Protein AF-A0A1A9B4L7-F1 (afdb_monomer_lite)

Sequence (213 aa):
MPLPDWTGWVSLMGVSGLLGGALTGAFDRWNLKLTGRQQSQRQRLELAGQGDRQKLELDGLRERQKLDLEGQRERQQVDHRHQQAMLQQQAHFEARKEAAELAGNALAWIYYEAVEKYGLDHDMFPAHLPSGGHADVGDVIRDLRKLHATHPTKAVRERAARLAENLEVDYNTINVKDGDMNEPTLAEMLARQKDLEALIEVINEPPGTDSQG

Organism: NCBI:txid946078

Secondary structure (DSSP, 8-state):
--PPP-----------SS-TTHHHHHHHHHHHHHHHHHHHHHHHHHHHHHHHHHHHHHHHHHHHHHHHHHHHHHHHHHHHHHHHHHHHHHHHHHHHHHHHHHHHHHHHHHHHHHHHHH-TTSTT--SS------SSHHHHHHHHHHHHHH-S-HHHHHHHHHHHHHHHHHHH---TTTSS--PPPHHHHHHHHHHHHHHHHHHHSPTT-----

Structure (mmCIF, N/CA/C/O backbone):
data_AF-A0A1A9B4L7-F1
#
_entry.id   AF-A0A1A9B4L7-F1
#
loop_
_atom_site.group_PDB
_atom_site.id
_atom_site.type_symbol
_atom_site.label_atom_id
_atom_site.label_alt_id
_atom_site.label_comp_id
_atom_site.label_asym_id
_atom_site.label_entity_id
_atom_site.label_seq_id
_atom_site.pdbx_PDB_ins_code
_atom_site.Cartn_x
_atom_site.Cartn_y
_atom_site.Cartn_z
_atom_site.occupancy
_atom_site.B_iso_or_equiv
_atom_site.auth_seq_id
_atom_site.auth_comp_id
_atom_site.auth_asym_id
_atom_site.auth_atom_id
_atom_site.pdbx_PDB_model_num
ATOM 1 N N . MET A 1 1 ? -49.761 40.127 96.628 1.00 32.47 1 MET A N 1
ATOM 2 C CA . MET A 1 1 ? -51.230 40.106 96.817 1.00 32.47 1 MET A CA 1
ATOM 3 C C . MET A 1 1 ? -51.858 39.554 95.542 1.00 32.47 1 MET A C 1
ATOM 5 O O . MET A 1 1 ? -51.391 39.961 94.487 1.00 32.47 1 MET A O 1
ATOM 9 N N . PRO A 1 2 ? -52.888 38.698 95.598 1.00 46.62 2 PRO A N 1
ATOM 10 C CA . PRO A 1 2 ? -52.880 37.337 96.139 1.00 46.62 2 PRO A CA 1
ATOM 11 C C . PRO A 1 2 ? -53.286 36.279 95.080 1.00 46.62 2 PRO A C 1
ATOM 13 O O . PRO A 1 2 ? -53.754 36.605 93.993 1.00 46.62 2 PRO A O 1
ATOM 16 N N . LEU A 1 3 ? -53.081 35.006 95.429 1.00 49.28 3 LEU A N 1
ATOM 17 C CA . LEU A 1 3 ? -53.678 33.818 94.799 1.00 49.28 3 LEU A CA 1
ATOM 18 C C . LEU A 1 3 ? -55.219 33.876 94.862 1.00 49.28 3 LEU A C 1
ATOM 20 O O . LEU A 1 3 ? -55.735 34.448 95.823 1.00 49.28 3 LEU A O 1
ATOM 24 N N . PRO A 1 4 ? -55.954 33.201 93.959 1.00 47.62 4 PRO A N 1
ATOM 25 C CA . PRO A 1 4 ? -57.320 32.785 94.236 1.00 47.62 4 PRO A CA 1
ATOM 26 C C . PRO A 1 4 ? -57.373 31.320 94.685 1.00 47.62 4 PRO A C 1
ATOM 28 O O . PRO A 1 4 ? -56.859 30.410 94.029 1.00 47.62 4 PRO A O 1
ATOM 31 N N . ASP A 1 5 ? -58.028 31.160 95.828 1.00 37.34 5 ASP A N 1
ATOM 32 C CA . ASP A 1 5 ? -58.390 29.944 96.536 1.00 37.34 5 ASP A CA 1
ATOM 33 C C . ASP A 1 5 ? -59.025 28.854 95.666 1.00 37.34 5 ASP A C 1
ATOM 35 O O . ASP A 1 5 ? -60.011 29.070 94.962 1.00 37.34 5 ASP A O 1
ATOM 39 N N . TRP A 1 6 ? -58.523 27.631 95.835 1.00 42.84 6 TRP A N 1
ATOM 40 C CA . TRP A 1 6 ? -59.229 26.398 95.498 1.00 42.84 6 TRP A CA 1
ATOM 41 C C . TRP A 1 6 ? -59.790 25.784 96.779 1.00 42.84 6 TRP A C 1
ATOM 43 O O . TRP A 1 6 ? -59.198 24.882 97.364 1.00 42.84 6 TRP A O 1
ATOM 53 N N . THR A 1 7 ? -60.948 26.273 97.220 1.00 42.34 7 THR A N 1
ATOM 54 C CA . THR A 1 7 ? -61.810 25.564 98.176 1.00 42.34 7 THR A CA 1
ATOM 55 C C . THR A 1 7 ? -63.275 25.761 97.791 1.00 42.34 7 THR A C 1
ATOM 57 O O . THR A 1 7 ? -63.969 26.654 98.259 1.00 42.34 7 THR A O 1
ATOM 60 N N . GLY A 1 8 ? -63.755 24.893 96.903 1.00 33.56 8 GLY A N 1
ATOM 61 C CA . GLY A 1 8 ? -65.167 24.750 96.565 1.00 33.56 8 GLY A CA 1
ATOM 62 C C . GLY A 1 8 ? -65.560 23.289 96.702 1.00 33.56 8 GLY A C 1
ATOM 63 O O . GLY A 1 8 ? -65.426 22.511 95.764 1.00 33.56 8 GLY A O 1
ATOM 64 N N . TRP A 1 9 ? -65.980 22.923 97.908 1.00 37.94 9 TRP A N 1
ATOM 65 C CA . TRP A 1 9 ? -66.547 21.629 98.260 1.00 37.94 9 TRP A CA 1
ATOM 66 C C . TRP A 1 9 ? -67.747 21.276 97.368 1.00 37.94 9 TRP A C 1
ATOM 68 O O . TRP A 1 9 ? -68.721 22.023 97.321 1.00 37.94 9 TRP A O 1
ATOM 78 N N . VAL A 1 10 ? -67.725 20.089 96.758 1.00 40.88 10 VAL A N 1
ATOM 79 C CA . VAL A 1 10 ? -68.941 19.353 96.383 1.00 40.88 10 VAL A CA 1
ATOM 80 C C . VAL A 1 10 ? -68.834 17.958 96.988 1.00 40.88 10 VAL A C 1
ATOM 82 O O . VAL A 1 10 ? -68.258 17.040 96.412 1.00 40.88 10 VAL A O 1
ATOM 85 N N . SER A 1 11 ? -69.397 17.821 98.187 1.00 44.38 11 SER A N 1
ATOM 86 C CA . SER A 1 11 ? -69.873 16.541 98.702 1.00 44.38 11 SER A CA 1
ATOM 87 C C . SER A 1 11 ? -71.303 16.352 98.220 1.00 44.38 11 SER A C 1
ATOM 89 O O . SER A 1 11 ? -72.172 17.100 98.653 1.00 44.38 11 SER A O 1
ATOM 91 N N . LEU A 1 12 ? -71.542 15.354 97.367 1.00 39.16 12 LEU A N 1
ATOM 92 C CA . LEU A 1 12 ? -72.748 14.514 97.376 1.00 39.16 12 LEU A CA 1
ATOM 93 C C . LEU A 1 12 ? -72.668 13.498 96.236 1.00 39.16 12 LEU A C 1
ATOM 95 O O . LEU A 1 12 ? -72.998 13.789 95.094 1.00 39.16 12 LEU A O 1
ATOM 99 N N . MET A 1 13 ? -72.237 12.284 96.568 1.00 33.94 13 MET A N 1
ATOM 100 C CA . MET A 1 13 ? -73.108 11.101 96.581 1.00 33.94 13 MET A CA 1
ATOM 101 C C . MET A 1 13 ? -72.230 9.854 96.583 1.00 33.94 13 MET A C 1
ATOM 103 O O . MET A 1 13 ? -71.647 9.464 95.574 1.00 33.94 13 MET A O 1
ATOM 107 N N . GLY A 1 14 ? -72.178 9.206 97.744 1.00 37.09 14 GLY A N 1
ATOM 108 C CA . GLY A 1 14 ? -71.904 7.785 97.792 1.00 37.09 14 GLY A CA 1
ATOM 109 C C . GLY A 1 14 ? -73.074 7.035 97.161 1.00 37.09 14 GLY A C 1
ATOM 110 O O . GLY A 1 14 ? -74.202 7.130 97.634 1.00 37.09 14 GLY A O 1
ATOM 111 N N . VAL A 1 15 ? -72.777 6.255 96.127 1.00 36.66 15 VAL A N 1
ATOM 112 C CA . VAL A 1 15 ? -73.495 5.015 95.836 1.00 36.66 15 VAL A CA 1
ATOM 113 C C . VAL A 1 15 ? -72.448 3.913 95.893 1.00 36.66 15 VAL A C 1
ATOM 115 O O . VAL A 1 15 ? -71.647 3.726 94.979 1.00 36.66 15 VAL A O 1
ATOM 118 N N . SER A 1 16 ? -72.409 3.239 97.039 1.00 39.34 16 SER A N 1
ATOM 119 C CA . SER A 1 16 ? -71.658 2.009 97.240 1.00 39.34 16 SER A CA 1
ATOM 120 C C . SER A 1 16 ? -72.275 0.874 96.430 1.00 39.34 16 SER A C 1
ATOM 122 O O . SER A 1 16 ? -73.483 0.662 96.474 1.00 39.34 16 SER A O 1
ATOM 124 N N . GLY A 1 17 ? -71.401 0.075 95.819 1.00 40.12 17 GLY A N 1
ATOM 125 C CA . GLY A 1 17 ? -71.657 -1.336 95.545 1.00 40.12 17 GLY A CA 1
ATOM 126 C C . GLY A 1 17 ? -71.918 -1.679 94.079 1.00 40.12 17 GLY A C 1
ATOM 127 O O . GLY A 1 17 ? -72.913 -1.266 93.505 1.00 40.12 17 GLY A O 1
ATOM 128 N N . LEU A 1 18 ? -71.047 -2.543 93.538 1.00 40.50 18 LEU A N 1
ATOM 129 C CA . LEU A 1 18 ? -71.250 -3.409 92.359 1.00 40.50 18 LEU A CA 1
ATOM 130 C C . LEU A 1 18 ? -70.847 -2.939 90.947 1.00 40.50 18 LEU A C 1
ATOM 132 O O . LEU A 1 18 ? -71.262 -3.568 89.981 1.00 40.50 18 LEU A O 1
ATOM 136 N N . LEU A 1 19 ? -69.934 -1.974 90.776 1.00 42.28 19 LEU A N 1
ATOM 137 C CA . LEU A 1 19 ? -69.294 -1.735 89.457 1.00 42.28 19 LEU A CA 1
ATOM 138 C C . LEU A 1 19 ? -67.769 -1.499 89.502 1.00 42.28 19 LEU A C 1
ATOM 140 O O . LEU A 1 19 ? -67.166 -1.097 88.513 1.00 42.28 19 LEU A O 1
ATOM 144 N N . GLY A 1 20 ? -67.115 -1.787 90.632 1.00 38.09 20 GLY A N 1
ATOM 145 C CA . GLY A 1 20 ? -65.678 -1.530 90.817 1.00 38.09 20 GLY A CA 1
ATOM 146 C C . GLY A 1 20 ? -64.727 -2.584 90.236 1.00 38.09 20 GLY A C 1
ATOM 147 O O . GLY A 1 20 ? -63.537 -2.325 90.147 1.00 38.09 20 GLY A O 1
ATOM 148 N N . GLY A 1 21 ? -65.209 -3.771 89.849 1.00 44.16 21 GLY A N 1
ATOM 149 C CA . GLY A 1 21 ? -64.353 -4.837 89.298 1.00 44.16 21 GLY A CA 1
ATOM 150 C C . GLY A 1 21 ? -64.270 -4.849 87.768 1.00 44.16 21 GLY A C 1
ATOM 151 O O . GLY A 1 21 ? -63.236 -5.184 87.195 1.00 44.16 21 GLY A O 1
ATOM 152 N N . ALA A 1 22 ? -65.354 -4.461 87.090 1.00 49.84 22 ALA A N 1
ATOM 153 C CA . ALA A 1 22 ? -65.462 -4.561 85.634 1.00 49.84 22 ALA A CA 1
ATOM 154 C C . ALA A 1 22 ? -64.781 -3.396 84.895 1.00 49.84 22 ALA A C 1
ATOM 156 O O . ALA A 1 22 ? -64.230 -3.595 83.813 1.00 49.84 22 ALA A O 1
ATOM 157 N N . LEU A 1 23 ? -64.783 -2.191 85.476 1.00 50.03 23 LEU A N 1
ATOM 158 C CA . LEU A 1 23 ? -64.208 -0.998 84.843 1.00 50.03 23 LEU A CA 1
ATOM 159 C C . LEU A 1 23 ? -62.677 -0.949 84.954 1.00 50.03 23 LEU A C 1
ATOM 161 O O . LEU A 1 23 ? -62.014 -0.588 83.985 1.00 50.03 23 LEU A O 1
ATOM 165 N N . THR A 1 24 ? -62.104 -1.402 86.068 1.00 54.53 24 THR A N 1
ATOM 166 C CA . THR A 1 24 ? -60.646 -1.506 86.264 1.00 54.53 24 THR A CA 1
ATOM 167 C C . THR A 1 24 ? -60.048 -2.559 85.335 1.00 54.53 24 THR A C 1
ATOM 169 O O . THR A 1 24 ? -59.103 -2.275 84.605 1.00 54.53 24 THR A O 1
ATOM 172 N N . GLY A 1 25 ? -60.687 -3.732 85.236 1.00 56.31 25 GLY A N 1
ATOM 173 C CA . GLY A 1 25 ? -60.277 -4.774 84.293 1.00 56.31 25 GLY A CA 1
ATOM 174 C C . GLY A 1 25 ? -60.411 -4.358 82.823 1.00 56.31 25 GLY A C 1
ATOM 175 O O . GLY A 1 25 ? -59.584 -4.743 81.999 1.00 56.31 25 GLY A O 1
ATOM 176 N N . ALA A 1 26 ? -61.414 -3.546 82.469 1.00 63.34 26 ALA A N 1
ATOM 177 C CA . ALA A 1 26 ? -61.564 -3.017 81.112 1.00 63.34 26 ALA A CA 1
ATOM 178 C C . ALA A 1 26 ? -60.485 -1.977 80.766 1.00 63.34 26 ALA A C 1
ATOM 180 O O . ALA A 1 26 ? -59.963 -1.991 79.647 1.00 63.34 26 ALA A O 1
ATOM 181 N N . PHE A 1 27 ? -60.121 -1.116 81.720 1.00 61.91 27 PHE A N 1
ATOM 182 C CA . PHE A 1 27 ? -59.081 -0.106 81.538 1.00 61.91 27 PHE A CA 1
ATOM 183 C C . PHE A 1 27 ? -57.685 -0.738 81.455 1.00 61.91 27 PHE A C 1
ATOM 185 O O . PHE A 1 27 ? -56.937 -0.428 80.528 1.00 61.91 27 PHE A O 1
ATOM 192 N N . ASP A 1 28 ? -57.377 -1.713 82.314 1.00 64.69 28 ASP A N 1
ATOM 193 C CA . ASP A 1 28 ? -56.129 -2.485 82.241 1.00 64.69 28 ASP A CA 1
ATOM 194 C C . ASP A 1 28 ? -56.011 -3.236 80.912 1.00 64.69 28 ASP A C 1
ATOM 196 O O . ASP A 1 28 ? -54.967 -3.210 80.258 1.00 64.69 28 ASP A O 1
ATOM 200 N N . ARG A 1 29 ? -57.111 -3.832 80.435 1.00 65.38 29 ARG A N 1
ATOM 201 C CA . ARG A 1 29 ? -57.156 -4.530 79.141 1.00 65.38 29 ARG A CA 1
ATOM 202 C C . ARG A 1 29 ? -57.007 -3.578 77.953 1.00 65.38 29 ARG A C 1
ATOM 204 O O . ARG A 1 29 ? -56.443 -3.973 76.935 1.00 65.38 29 ARG A O 1
ATOM 211 N N . TRP A 1 30 ? -57.489 -2.340 78.056 1.00 69.38 30 TRP A N 1
ATOM 212 C CA . TRP A 1 30 ? -57.302 -1.304 77.036 1.00 69.38 30 TRP A CA 1
ATOM 213 C C . TRP A 1 30 ? -55.861 -0.772 77.025 1.00 69.38 30 TRP A C 1
ATOM 215 O O . TRP A 1 30 ? -55.259 -0.651 75.955 1.00 69.38 30 TRP A O 1
ATOM 225 N N . ASN A 1 31 ? -55.269 -0.572 78.204 1.00 69.06 31 ASN A N 1
ATOM 226 C CA . ASN A 1 31 ? -53.900 -0.085 78.369 1.00 69.06 31 ASN A CA 1
ATOM 227 C C . ASN A 1 31 ? -52.851 -1.129 77.922 1.00 69.06 31 ASN A C 1
ATOM 229 O O . ASN A 1 31 ? -51.903 -0.800 77.203 1.00 69.06 31 ASN A O 1
ATOM 233 N N . LEU A 1 32 ? -53.078 -2.417 78.216 1.00 64.25 32 LEU A N 1
ATOM 234 C CA . LEU A 1 32 ? -52.300 -3.550 77.678 1.00 64.25 32 LEU A CA 1
ATOM 235 C C . LEU A 1 32 ? -52.397 -3.656 76.148 1.00 64.25 32 LEU A C 1
ATOM 237 O O . LEU A 1 32 ? -51.428 -3.989 75.468 1.00 64.25 32 LEU A O 1
ATOM 241 N N . LYS A 1 33 ? -53.562 -3.340 75.573 1.00 69.69 33 LYS A N 1
ATOM 242 C CA . LYS A 1 33 ? -53.775 -3.389 74.119 1.00 69.69 33 LYS A CA 1
ATOM 243 C C . LYS A 1 33 ? -53.092 -2.226 73.392 1.00 69.69 33 LYS A C 1
ATOM 245 O O . LYS A 1 33 ? -52.637 -2.403 72.263 1.00 69.69 33 LYS A O 1
ATOM 250 N N . LEU A 1 34 ? -53.002 -1.053 74.019 1.00 63.38 34 LEU A N 1
ATOM 251 C CA . LEU A 1 34 ? -52.288 0.115 73.487 1.00 63.38 34 LEU A CA 1
ATOM 252 C C . LEU A 1 34 ? -50.770 -0.051 73.544 1.00 63.38 34 LEU A C 1
ATOM 254 O O . LEU A 1 34 ? -50.091 0.195 72.547 1.00 63.38 34 LEU A O 1
ATOM 258 N N . THR A 1 35 ? -50.251 -0.533 74.671 1.00 64.06 35 THR A N 1
ATOM 259 C CA . THR A 1 35 ? -48.820 -0.834 74.831 1.00 64.06 35 THR A CA 1
ATOM 260 C C . THR A 1 35 ? -48.383 -1.990 73.928 1.00 64.06 35 THR A C 1
ATOM 262 O O . THR A 1 35 ? -47.374 -1.866 73.232 1.00 64.06 35 THR A O 1
ATOM 265 N N . GLY A 1 36 ? -49.202 -3.041 73.801 1.00 65.88 36 GLY A N 1
ATOM 266 C CA . GLY A 1 36 ? -48.989 -4.115 72.826 1.00 65.88 36 GLY A CA 1
ATOM 267 C C . GLY A 1 36 ? -49.010 -3.631 71.369 1.00 65.88 36 GLY A C 1
ATOM 268 O O . GLY A 1 36 ? -48.197 -4.073 70.558 1.00 65.88 36 GLY A O 1
ATOM 269 N N . ARG A 1 37 ? -49.875 -2.664 71.019 1.00 64.38 37 ARG A N 1
ATOM 270 C CA . ARG A 1 37 ? -49.878 -2.047 69.678 1.00 64.38 37 ARG A CA 1
ATOM 271 C C . ARG A 1 37 ? -48.624 -1.220 69.416 1.00 64.38 37 ARG A C 1
ATOM 273 O O . ARG A 1 37 ? -48.046 -1.375 68.342 1.00 64.38 37 ARG A O 1
ATOM 280 N N . GLN A 1 38 ? -48.178 -0.400 70.369 1.00 67.38 38 GLN A N 1
ATOM 281 C CA . GLN A 1 38 ? -46.939 0.371 70.221 1.00 67.38 38 GLN A CA 1
ATOM 282 C C . GLN A 1 38 ? -45.708 -0.531 70.087 1.00 67.38 38 GLN A C 1
ATOM 284 O O . GLN A 1 38 ? -44.871 -0.290 69.220 1.00 67.38 38 GLN A O 1
ATOM 289 N N . GLN A 1 39 ? -45.611 -1.593 70.890 1.00 70.69 39 GLN A N 1
ATOM 290 C CA . GLN A 1 39 ? -44.522 -2.564 70.767 1.00 70.69 39 GLN A CA 1
ATOM 291 C C . GLN A 1 39 ? -44.575 -3.307 69.429 1.00 70.69 39 GLN A C 1
ATOM 293 O O . GLN A 1 39 ? -43.545 -3.437 68.773 1.00 70.69 39 GLN A O 1
ATOM 298 N N . SER A 1 40 ? -45.767 -3.695 68.959 1.00 69.31 40 SER A N 1
ATOM 299 C CA . SER A 1 40 ? -45.911 -4.318 67.636 1.00 69.31 40 SER A CA 1
ATOM 300 C C . SER A 1 40 ? -45.516 -3.375 66.493 1.00 69.31 40 SER A C 1
ATOM 302 O O . SER A 1 40 ? -44.946 -3.816 65.498 1.00 69.31 40 SER A O 1
ATOM 304 N N . GLN A 1 41 ? -45.777 -2.068 66.627 1.00 72.88 41 GLN A N 1
ATOM 305 C CA . GLN A 1 41 ? -45.373 -1.070 65.636 1.00 72.88 41 GLN A CA 1
ATOM 306 C C . GLN A 1 41 ? -43.862 -0.840 65.646 1.00 72.88 41 GLN A C 1
ATOM 308 O O . GLN A 1 41 ? -43.271 -0.734 64.575 1.00 72.88 41 GLN A O 1
ATOM 313 N N . ARG A 1 42 ? -43.222 -0.831 66.822 1.00 70.94 42 ARG A N 1
ATOM 314 C CA . ARG A 1 42 ? -41.757 -0.747 66.930 1.00 70.94 42 ARG A CA 1
ATOM 315 C C . ARG A 1 42 ? -41.073 -1.969 66.331 1.00 70.94 42 ARG A C 1
ATOM 317 O O . ARG A 1 42 ? -40.198 -1.802 65.494 1.00 70.94 42 ARG A O 1
ATOM 324 N N . GLN A 1 43 ? -41.555 -3.171 66.644 1.00 74.00 43 GLN A N 1
ATOM 325 C CA . GLN A 1 43 ? -41.039 -4.403 66.039 1.00 74.00 43 GLN A CA 1
ATOM 326 C C . GLN A 1 43 ? -41.204 -4.404 64.512 1.00 74.00 43 GLN A C 1
ATOM 328 O O . GLN A 1 43 ? -40.303 -4.823 63.795 1.00 74.00 43 GLN A O 1
ATOM 333 N N . ARG A 1 44 ? -42.321 -3.883 63.985 1.00 70.00 44 ARG A N 1
ATOM 334 C CA . ARG A 1 44 ? -42.522 -3.746 62.532 1.00 70.00 44 ARG A CA 1
ATOM 335 C C . ARG A 1 44 ? -41.587 -2.724 61.888 1.00 70.00 44 ARG A C 1
ATOM 337 O O . ARG A 1 44 ? -41.107 -2.986 60.793 1.00 70.00 44 ARG A O 1
ATOM 344 N N . LEU A 1 45 ? -41.334 -1.589 62.537 1.00 71.69 45 LEU A N 1
ATOM 345 C CA . LEU A 1 45 ? -40.397 -0.572 62.046 1.00 71.69 45 LEU A CA 1
ATOM 346 C C . LEU A 1 45 ? -38.947 -1.066 62.084 1.00 71.69 45 LEU A C 1
ATOM 348 O O . LEU A 1 45 ? -38.187 -0.790 61.163 1.00 71.69 45 LEU A O 1
ATOM 352 N N . GLU A 1 46 ? -38.576 -1.829 63.110 1.00 73.88 46 GLU A N 1
ATOM 353 C CA . GLU A 1 46 ? -37.258 -2.460 63.210 1.00 73.88 46 GLU A CA 1
ATOM 354 C C . GLU A 1 46 ? -37.063 -3.527 62.126 1.00 73.88 46 GLU A C 1
ATOM 356 O O . GLU A 1 46 ? -36.034 -3.527 61.453 1.00 73.88 46 GLU A O 1
ATOM 361 N N . LEU A 1 47 ? -38.070 -4.376 61.886 1.00 72.38 47 LEU A N 1
ATOM 362 C CA . LEU A 1 47 ? -38.050 -5.367 60.803 1.00 72.38 47 LEU A CA 1
ATOM 363 C C . LEU A 1 47 ? -38.031 -4.710 59.415 1.00 72.38 47 LEU A C 1
ATOM 365 O O . LEU A 1 47 ? -37.295 -5.159 58.539 1.00 72.38 47 LEU A O 1
ATOM 369 N N . ALA A 1 48 ? -38.796 -3.632 59.217 1.00 73.38 48 ALA A N 1
ATOM 370 C CA . ALA A 1 48 ? -38.779 -2.861 57.975 1.00 73.38 48 ALA A CA 1
ATOM 371 C C . ALA A 1 48 ? -37.405 -2.211 57.743 1.00 73.38 48 ALA A C 1
ATOM 373 O O . ALA A 1 48 ? -36.824 -2.371 56.675 1.00 73.38 48 ALA A O 1
ATOM 374 N N . GLY A 1 49 ? -36.829 -1.579 58.771 1.00 77.00 49 GLY A N 1
ATOM 375 C CA . GLY A 1 49 ? -35.503 -0.967 58.689 1.00 77.00 49 GLY A CA 1
ATOM 376 C C . GLY A 1 49 ? -34.369 -1.978 58.482 1.00 77.00 49 GLY A C 1
ATOM 377 O O . GLY A 1 49 ? -33.381 -1.657 57.825 1.00 77.00 49 GLY A O 1
ATOM 378 N N . GLN A 1 50 ? -34.494 -3.202 59.003 1.00 81.00 50 GLN A N 1
ATOM 379 C CA . GLN A 1 50 ? -33.562 -4.295 58.702 1.00 81.00 50 GLN A CA 1
ATOM 380 C C . GLN A 1 50 ? -33.695 -4.774 57.252 1.00 81.00 50 GLN A C 1
ATOM 382 O O . GLN A 1 50 ? -32.677 -4.957 56.584 1.00 81.00 50 GLN A O 1
ATOM 387 N N . GLY A 1 51 ? -34.927 -4.925 56.756 1.00 83.50 51 GLY A N 1
ATOM 388 C CA . GLY A 1 51 ? -35.194 -5.280 55.361 1.00 83.50 51 GLY A CA 1
ATOM 389 C C . GLY A 1 51 ? -34.641 -4.247 54.377 1.00 83.50 51 GLY A C 1
ATOM 390 O O . GLY A 1 51 ? -33.994 -4.617 53.398 1.00 83.50 51 GLY A O 1
ATOM 391 N N . ASP A 1 52 ? -34.805 -2.958 54.676 1.00 85.56 52 ASP A N 1
ATOM 392 C CA . ASP A 1 52 ? -34.292 -1.869 53.839 1.00 85.56 52 ASP A CA 1
ATOM 393 C C . ASP A 1 52 ? -32.755 -1.844 53.789 1.00 85.56 52 ASP A C 1
ATOM 395 O O . ASP A 1 52 ? -32.174 -1.631 52.724 1.00 85.56 52 ASP A O 1
ATOM 399 N N . ARG A 1 53 ? -32.074 -2.131 54.909 1.00 79.12 53 ARG A N 1
ATOM 400 C CA . ARG A 1 53 ? -30.601 -2.234 54.944 1.00 79.12 53 ARG A CA 1
ATOM 401 C C . ARG A 1 53 ? -30.085 -3.421 54.141 1.00 79.12 53 ARG A C 1
ATOM 403 O O . ARG A 1 53 ? -29.169 -3.252 53.345 1.00 79.12 53 ARG A O 1
ATOM 410 N N . GLN A 1 54 ? -30.694 -4.595 54.308 1.00 84.50 54 GLN A N 1
ATOM 411 C CA . GLN A 1 54 ? -30.318 -5.784 53.534 1.00 84.50 54 GLN A CA 1
ATOM 412 C C . GLN A 1 54 ? -30.520 -5.562 52.035 1.00 84.50 54 GLN A C 1
ATOM 414 O O . GLN A 1 54 ? -29.708 -6.000 51.221 1.00 84.50 54 GLN A O 1
ATOM 419 N N . LYS A 1 55 ? -31.587 -4.850 51.664 1.00 87.50 55 LYS A N 1
ATOM 420 C CA . LYS A 1 55 ? -31.864 -4.511 50.272 1.00 87.50 55 LYS A CA 1
ATOM 421 C C . LYS A 1 55 ? -30.819 -3.555 49.693 1.00 87.50 55 LYS A C 1
ATOM 423 O O . LYS A 1 55 ? -30.313 -3.823 48.612 1.00 87.50 55 LYS A O 1
ATOM 428 N N . LEU A 1 56 ? -30.443 -2.504 50.425 1.00 87.50 56 LEU A N 1
ATOM 429 C CA . LEU A 1 56 ? -29.371 -1.585 50.019 1.00 87.50 56 LEU A CA 1
ATOM 430 C C . LEU A 1 56 ? -28.017 -2.292 49.862 1.00 87.50 56 LEU A C 1
ATOM 432 O O . LEU A 1 56 ? -27.282 -2.004 48.920 1.00 87.50 56 LEU A O 1
ATOM 436 N N . GLU A 1 57 ? -27.691 -3.235 50.749 1.00 86.00 57 GLU A N 1
ATOM 437 C CA . GLU A 1 57 ? -26.472 -4.045 50.631 1.00 86.00 57 GLU A CA 1
ATOM 438 C C . GLU A 1 57 ? -26.501 -4.949 49.390 1.00 86.00 57 GLU A C 1
ATOM 440 O O . GLU A 1 57 ? -25.518 -5.011 48.649 1.00 86.00 57 GLU A O 1
ATOM 445 N N . LEU A 1 58 ? -27.632 -5.611 49.123 1.00 88.31 58 LEU A N 1
ATOM 446 C CA . LEU A 1 58 ? -27.833 -6.431 47.923 1.00 88.31 58 LEU A CA 1
ATOM 447 C C . LEU A 1 58 ? -27.755 -5.606 46.636 1.00 88.31 58 LEU A C 1
ATOM 449 O O . LEU A 1 58 ? -27.104 -6.029 45.679 1.00 88.31 58 LEU A O 1
ATOM 453 N N . ASP A 1 59 ? -28.387 -4.434 46.616 1.00 90.75 59 ASP A N 1
ATOM 454 C CA . ASP A 1 59 ? -28.361 -3.526 45.471 1.00 90.75 59 ASP A CA 1
ATOM 455 C C . ASP A 1 59 ? -26.932 -3.007 45.234 1.00 90.75 59 ASP A C 1
ATOM 457 O O . ASP A 1 59 ? -26.440 -3.071 44.105 1.00 90.75 59 ASP A O 1
ATOM 461 N N . GLY A 1 60 ? -26.204 -2.642 46.296 1.00 88.38 60 GLY A N 1
ATOM 462 C CA . GLY A 1 60 ? -24.798 -2.236 46.209 1.00 88.38 60 GLY A CA 1
ATOM 463 C C . GLY A 1 60 ? -23.859 -3.350 45.725 1.00 88.38 60 GLY A C 1
ATOM 464 O O . GLY A 1 60 ? -22.950 -3.096 44.932 1.00 88.38 60 GLY A O 1
ATOM 465 N N . LEU A 1 61 ? -24.076 -4.604 46.139 1.00 89.38 61 LEU A N 1
ATOM 466 C CA . LEU A 1 61 ? -23.325 -5.758 45.618 1.00 89.38 61 LEU A CA 1
ATOM 467 C C . LEU A 1 61 ? -23.628 -6.011 44.139 1.00 89.38 61 LEU A C 1
ATOM 469 O O . LEU A 1 61 ? -22.720 -6.300 43.356 1.00 89.38 61 LEU A O 1
ATOM 473 N N . ARG A 1 62 ? -24.898 -5.884 43.749 1.00 90.75 62 ARG A N 1
ATOM 474 C CA . ARG A 1 62 ? -25.341 -6.080 42.368 1.00 90.75 62 ARG A CA 1
ATOM 475 C C . ARG A 1 62 ? -24.789 -5.002 41.439 1.00 90.75 62 ARG A C 1
ATOM 477 O O . ARG A 1 62 ? -24.423 -5.317 40.309 1.00 90.75 62 ARG A O 1
ATOM 484 N N . GLU A 1 63 ? -24.702 -3.758 41.900 1.00 90.44 63 GLU A N 1
ATOM 485 C CA . GLU A 1 63 ? -24.061 -2.668 41.158 1.00 90.44 63 GLU A CA 1
ATOM 486 C C . GLU A 1 63 ? -22.559 -2.897 40.984 1.00 90.44 63 GLU A C 1
ATOM 488 O O . GLU A 1 63 ? -22.060 -2.775 39.867 1.00 90.44 63 GLU A O 1
ATOM 493 N N . ARG A 1 64 ? -21.847 -3.323 42.035 1.00 86.94 64 ARG A N 1
ATOM 494 C CA . ARG A 1 64 ? -20.418 -3.669 41.927 1.00 86.94 64 ARG A CA 1
ATOM 495 C C . ARG A 1 64 ? -20.172 -4.793 40.923 1.00 86.94 64 ARG A C 1
ATOM 497 O O . ARG A 1 64 ? -19.316 -4.651 40.061 1.00 86.94 64 ARG A O 1
ATOM 504 N N . GLN A 1 65 ? -20.974 -5.859 40.970 1.00 90.81 65 GLN A N 1
ATOM 505 C CA . GLN A 1 65 ? -20.875 -6.948 39.992 1.00 90.81 65 GLN A CA 1
ATOM 506 C C . GLN A 1 65 ? -21.113 -6.472 38.555 1.00 90.81 65 GLN A C 1
ATOM 508 O O . GLN A 1 65 ? -20.440 -6.938 37.637 1.00 90.81 65 GLN A O 1
ATOM 513 N N . LYS A 1 66 ? -22.062 -5.551 38.341 1.00 92.44 66 LYS A N 1
ATOM 514 C CA . LYS A 1 66 ? -22.301 -4.971 37.013 1.00 92.44 66 LYS A CA 1
ATOM 515 C C . LYS A 1 66 ? -21.108 -4.155 36.529 1.00 92.44 66 LYS A C 1
ATOM 517 O O . LYS A 1 66 ? -20.668 -4.380 35.409 1.00 92.44 66 LYS A O 1
ATOM 522 N N . LEU A 1 67 ? -20.572 -3.273 37.371 1.00 91.00 67 LEU A N 1
ATOM 523 C CA . LEU A 1 67 ? -19.404 -2.454 37.035 1.00 91.00 67 LEU A CA 1
ATOM 524 C C . LEU A 1 67 ? -18.173 -3.316 36.732 1.00 91.00 67 LEU A C 1
ATOM 526 O O . LEU A 1 67 ? -17.453 -3.039 35.778 1.00 91.00 67 LEU A O 1
ATOM 530 N N . ASP A 1 68 ? -17.960 -4.395 37.486 1.00 91.69 68 ASP A N 1
ATOM 531 C CA . ASP A 1 68 ? -16.866 -5.333 37.223 1.00 91.69 68 ASP A CA 1
ATOM 532 C C . ASP A 1 68 ? -17.032 -6.036 35.868 1.00 91.69 68 ASP A C 1
ATOM 534 O O . ASP A 1 68 ? -16.069 -6.150 35.105 1.00 91.69 68 ASP A O 1
ATOM 538 N N . LEU A 1 69 ? -18.251 -6.477 35.536 1.00 91.25 69 LEU A N 1
ATOM 539 C CA . LEU A 1 69 ? -18.564 -7.092 34.241 1.00 91.25 69 LEU A CA 1
ATOM 540 C C . LEU A 1 69 ? -18.412 -6.104 33.079 1.00 91.25 69 LEU A C 1
ATOM 542 O O . LEU A 1 69 ? -17.887 -6.471 32.027 1.00 91.25 69 LEU A O 1
ATOM 546 N N . GLU A 1 70 ? -18.858 -4.862 33.254 1.00 91.56 70 GLU A N 1
ATOM 547 C CA . GLU A 1 70 ? -18.701 -3.795 32.262 1.00 91.56 70 GLU A CA 1
ATOM 548 C C . GLU A 1 70 ? -17.223 -3.460 32.058 1.00 91.56 70 GLU A C 1
ATOM 550 O O . GLU A 1 70 ? -16.741 -3.517 30.928 1.00 91.56 70 GLU A O 1
ATOM 555 N N . GLY A 1 71 ? -16.461 -3.274 33.137 1.00 91.50 71 GLY A N 1
ATOM 556 C CA . GLY A 1 71 ? -15.020 -3.037 33.062 1.00 91.50 71 GLY A CA 1
ATOM 557 C C . GLY A 1 71 ? -14.237 -4.218 32.474 1.00 91.50 71 GLY A C 1
ATOM 558 O O . GLY A 1 71 ? -13.181 -4.029 31.870 1.00 91.50 71 GLY A O 1
ATOM 559 N N . GLN A 1 72 ? -14.712 -5.458 32.625 1.00 90.94 72 GLN A N 1
ATOM 560 C CA . GLN A 1 72 ? -14.141 -6.613 31.919 1.00 90.94 72 GLN A CA 1
ATOM 561 C C . GLN A 1 72 ? -14.451 -6.580 30.421 1.00 90.94 72 GLN A C 1
ATOM 563 O O . GLN A 1 72 ? -13.554 -6.813 29.613 1.00 90.94 72 GLN A O 1
ATOM 568 N N . ARG A 1 73 ? -15.692 -6.262 30.037 1.00 90.38 73 ARG A N 1
ATOM 569 C CA . ARG A 1 73 ? -16.086 -6.138 28.625 1.00 90.38 73 ARG A CA 1
ATOM 570 C C . ARG A 1 73 ? -15.345 -5.011 27.923 1.00 90.38 73 ARG A C 1
ATOM 572 O O . ARG A 1 73 ? -14.906 -5.201 26.796 1.00 90.38 73 ARG A O 1
ATOM 579 N N . GLU A 1 74 ? -15.182 -3.866 28.576 1.00 90.88 74 GLU A N 1
ATOM 580 C CA . GLU A 1 74 ? -14.415 -2.745 28.033 1.00 90.88 74 GLU A CA 1
ATOM 581 C C . GLU A 1 74 ? -12.960 -3.135 27.800 1.00 90.88 74 GLU A C 1
ATOM 583 O O . GLU A 1 74 ? -12.447 -2.922 26.704 1.00 90.88 74 GLU A O 1
ATOM 588 N N . ARG A 1 75 ? -12.319 -3.792 28.775 1.00 87.81 75 ARG A N 1
ATOM 589 C CA . ARG A 1 75 ? -10.957 -4.321 28.605 1.00 87.81 75 ARG A CA 1
ATOM 590 C C . ARG A 1 75 ? -10.866 -5.298 27.439 1.00 87.81 75 ARG A C 1
ATOM 592 O O . ARG A 1 75 ? -10.020 -5.117 26.577 1.00 87.81 75 ARG A O 1
ATOM 599 N N . GLN A 1 76 ? -11.797 -6.246 27.336 1.00 89.75 76 GLN A N 1
ATOM 600 C CA . GLN A 1 76 ? -11.846 -7.176 26.204 1.00 89.75 76 GLN A CA 1
ATOM 601 C C . GLN A 1 76 ? -12.037 -6.464 24.860 1.00 89.75 76 GLN A C 1
ATOM 603 O O . GLN A 1 76 ? -11.425 -6.851 23.869 1.00 89.75 76 GLN A O 1
ATOM 608 N N . GLN A 1 77 ? -12.869 -5.422 24.803 1.00 90.12 77 GLN A N 1
ATOM 609 C CA . GLN A 1 77 ? -13.057 -4.639 23.582 1.00 90.12 77 GLN A CA 1
ATOM 610 C C . GLN A 1 77 ? -11.805 -3.847 23.212 1.00 90.12 77 GLN A C 1
ATOM 612 O O . GLN A 1 77 ? -11.447 -3.801 22.036 1.00 90.12 77 GLN A O 1
ATOM 617 N N . VAL A 1 78 ? -11.145 -3.226 24.190 1.00 91.75 78 VAL A N 1
ATOM 618 C CA . VAL A 1 78 ? -9.892 -2.493 23.979 1.00 91.75 78 VAL A CA 1
ATOM 619 C C . VAL A 1 78 ? -8.798 -3.448 23.512 1.00 91.75 78 VAL A C 1
ATOM 621 O O . VAL A 1 78 ? -8.162 -3.167 22.499 1.00 91.75 78 VAL A O 1
ATOM 624 N N . ASP A 1 79 ? -8.647 -4.599 24.165 1.00 91.19 79 ASP A N 1
ATOM 625 C CA . ASP A 1 79 ? -7.684 -5.632 23.782 1.00 91.19 79 ASP A CA 1
ATOM 626 C C . ASP A 1 79 ? -7.966 -6.150 22.370 1.00 91.19 79 ASP A C 1
ATOM 628 O O . ASP A 1 79 ? -7.050 -6.266 21.559 1.00 91.19 79 ASP A O 1
ATOM 632 N N . HIS A 1 80 ? -9.235 -6.391 22.030 1.00 88.50 80 HIS A N 1
ATOM 633 C CA . HIS A 1 80 ? -9.614 -6.827 20.690 1.00 88.50 80 HIS A CA 1
ATOM 634 C C . HIS A 1 80 ? -9.308 -5.765 19.629 1.00 88.50 80 HIS A C 1
ATOM 636 O O . HIS A 1 80 ? -8.747 -6.088 18.584 1.00 88.50 80 HIS A O 1
ATOM 642 N N . ARG A 1 81 ? -9.615 -4.488 19.895 1.00 87.50 81 ARG A N 1
ATOM 643 C CA . ARG A 1 81 ? -9.267 -3.378 18.990 1.00 87.50 81 ARG A CA 1
ATOM 644 C C . ARG A 1 81 ? -7.759 -3.233 18.838 1.00 87.50 81 ARG A C 1
ATOM 646 O O . ARG A 1 81 ? -7.285 -3.010 17.730 1.00 87.50 81 ARG A O 1
ATOM 653 N N . HIS A 1 82 ? -7.008 -3.375 19.925 1.00 88.62 82 HIS A N 1
ATOM 654 C CA . HIS A 1 82 ? -5.554 -3.312 19.891 1.00 88.62 82 HIS A CA 1
ATOM 655 C C . HIS A 1 82 ? -4.967 -4.471 19.078 1.00 88.62 82 HIS A C 1
ATOM 657 O O . HIS A 1 82 ? -4.140 -4.240 18.201 1.00 88.62 82 HIS A O 1
ATOM 663 N N . GLN A 1 83 ? -5.455 -5.698 19.283 1.00 88.94 83 GLN A N 1
ATOM 664 C CA . GLN A 1 83 ? -5.077 -6.857 18.470 1.00 88.94 83 GLN A CA 1
ATOM 665 C C . GLN A 1 83 ? -5.411 -6.647 16.989 1.00 88.94 83 GLN A C 1
ATOM 667 O O . GLN A 1 83 ? -4.567 -6.904 16.134 1.00 88.94 83 GLN A O 1
ATOM 672 N N . GLN A 1 84 ? -6.601 -6.131 16.672 1.00 85.44 84 GLN A N 1
ATOM 673 C CA . GLN A 1 84 ? -6.973 -5.800 15.295 1.00 85.44 84 GLN A CA 1
ATOM 674 C C . GLN A 1 84 ? -6.054 -4.731 14.689 1.00 85.44 84 GLN A C 1
ATOM 676 O O . GLN A 1 84 ? -5.629 -4.882 13.547 1.00 85.44 84 GLN A O 1
ATOM 681 N N . ALA A 1 85 ? -5.705 -3.685 15.442 1.00 83.69 85 ALA A N 1
ATOM 682 C CA . ALA A 1 85 ? -4.779 -2.651 14.987 1.00 83.69 85 ALA A CA 1
ATOM 683 C C . ALA A 1 85 ? -3.373 -3.217 14.727 1.00 83.69 85 ALA A C 1
ATOM 685 O O . ALA A 1 85 ? -2.763 -2.892 13.711 1.00 83.69 85 ALA A O 1
ATOM 686 N N . MET A 1 86 ? -2.883 -4.110 15.593 1.00 86.81 86 MET A N 1
ATOM 687 C CA . MET A 1 86 ? -1.604 -4.802 15.401 1.00 86.81 86 MET A CA 1
ATOM 688 C C . MET A 1 86 ? -1.615 -5.674 14.138 1.00 86.81 86 MET A C 1
ATOM 690 O O . MET A 1 86 ? -0.678 -5.611 13.345 1.00 86.81 86 MET A O 1
ATOM 694 N N . LEU A 1 87 ? -2.691 -6.437 13.910 1.00 84.94 87 LEU A N 1
ATOM 695 C CA . LEU A 1 87 ? -2.854 -7.250 12.699 1.00 84.94 87 LEU A CA 1
ATOM 696 C C . LEU A 1 87 ? -2.922 -6.387 11.435 1.00 84.94 87 LEU A C 1
ATOM 698 O O . LEU A 1 87 ? -2.294 -6.717 10.432 1.00 84.94 87 LEU A O 1
ATOM 702 N N . GLN A 1 88 ? -3.636 -5.260 11.480 1.00 80.69 88 GLN A N 1
ATOM 703 C CA . GLN A 1 88 ? -3.673 -4.313 10.364 1.00 80.69 88 GLN A CA 1
ATOM 704 C C . GLN A 1 88 ? -2.289 -3.729 10.078 1.00 80.69 88 GLN A C 1
ATOM 706 O O . GLN A 1 88 ? -1.885 -3.671 8.920 1.00 80.69 88 GLN A O 1
ATOM 711 N N . GLN A 1 89 ? -1.531 -3.342 11.107 1.00 81.94 89 GLN A N 1
ATOM 712 C CA . GLN A 1 89 ? -0.168 -2.838 10.929 1.00 81.94 89 GLN A CA 1
ATOM 713 C C . GLN A 1 89 ? 0.768 -3.889 10.321 1.00 81.94 89 GLN A C 1
ATOM 715 O O . GLN A 1 89 ? 1.549 -3.552 9.431 1.00 81.94 89 GLN A O 1
ATOM 720 N N . GLN A 1 90 ? 0.668 -5.150 10.755 1.00 82.19 90 GLN A N 1
ATOM 721 C CA . GLN A 1 90 ? 1.434 -6.258 10.177 1.00 82.19 90 GLN A CA 1
ATOM 722 C C . GLN A 1 90 ? 1.070 -6.487 8.708 1.00 82.19 90 GLN A C 1
ATOM 724 O O . GLN A 1 90 ? 1.962 -6.479 7.864 1.00 82.19 90 GLN A O 1
ATOM 729 N N . ALA A 1 91 ? -0.223 -6.576 8.386 1.00 76.69 91 ALA A N 1
ATOM 730 C CA . ALA A 1 91 ? -0.691 -6.728 7.009 1.00 76.69 91 ALA A CA 1
ATOM 731 C C . ALA A 1 91 ? -0.234 -5.562 6.114 1.00 76.69 91 ALA A C 1
ATOM 733 O O . ALA A 1 91 ? 0.201 -5.775 4.986 1.00 76.69 91 ALA A O 1
ATOM 734 N N . HIS A 1 92 ? -0.258 -4.328 6.628 1.00 78.06 92 HIS A N 1
ATOM 735 C CA . HIS A 1 92 ? 0.289 -3.166 5.927 1.00 78.06 92 HIS A CA 1
ATOM 736 C C . HIS A 1 92 ? 1.804 -3.252 5.728 1.00 78.06 92 HIS A C 1
ATOM 738 O O . HIS A 1 92 ? 2.313 -2.779 4.717 1.00 78.06 92 HIS A O 1
ATOM 744 N N . PHE A 1 93 ? 2.559 -3.789 6.683 1.00 81.50 93 PHE A N 1
ATOM 745 C CA . PHE A 1 93 ? 4.005 -3.943 6.539 1.00 81.50 93 PHE A CA 1
ATOM 746 C C . PHE A 1 93 ? 4.363 -5.022 5.510 1.00 81.50 93 PHE A C 1
ATOM 748 O O . PHE A 1 93 ? 5.195 -4.783 4.636 1.00 81.50 93 PHE A O 1
ATOM 755 N N . GLU A 1 94 ? 3.700 -6.176 5.574 1.00 81.19 94 GLU A N 1
ATOM 756 C CA . GLU A 1 94 ? 3.888 -7.268 4.616 1.00 81.19 94 GLU A CA 1
ATOM 757 C C . GLU A 1 94 ? 3.512 -6.839 3.196 1.00 81.19 94 GLU A C 1
ATOM 759 O O . GLU A 1 94 ? 4.316 -7.005 2.277 1.00 81.19 94 GLU A O 1
ATOM 764 N N . ALA A 1 95 ? 2.354 -6.188 3.033 1.00 82.44 95 ALA A N 1
ATOM 765 C CA . ALA A 1 95 ? 1.912 -5.669 1.743 1.00 82.44 95 ALA A CA 1
ATOM 766 C C . ALA A 1 95 ? 2.898 -4.651 1.156 1.00 82.44 95 ALA A C 1
ATOM 768 O O . ALA A 1 95 ? 3.115 -4.657 -0.050 1.00 82.44 95 ALA A O 1
ATOM 769 N N . ARG A 1 96 ? 3.531 -3.808 1.986 1.00 84.94 96 ARG A N 1
ATOM 770 C CA . ARG A 1 96 ? 4.544 -2.846 1.525 1.00 84.94 96 ARG A CA 1
ATOM 771 C C . ARG A 1 96 ? 5.800 -3.526 1.008 1.00 84.94 96 ARG A C 1
ATOM 773 O O . ARG A 1 96 ? 6.312 -3.129 -0.031 1.00 84.94 96 ARG A O 1
ATOM 780 N N . LYS A 1 97 ? 6.284 -4.554 1.708 1.00 86.00 97 LYS A N 1
ATOM 781 C CA . LYS A 1 97 ? 7.475 -5.295 1.281 1.00 86.00 97 LYS A CA 1
ATOM 782 C C . LYS A 1 97 ? 7.246 -5.969 -0.072 1.00 86.00 97 LYS A C 1
ATOM 784 O O . LYS A 1 97 ? 8.051 -5.783 -0.977 1.00 86.00 97 LYS A O 1
ATOM 789 N N . GLU A 1 98 ? 6.148 -6.713 -0.201 1.00 88.19 98 GLU A N 1
ATOM 790 C CA . GLU A 1 98 ? 5.785 -7.359 -1.466 1.00 88.19 98 GLU A CA 1
ATOM 791 C C . GLU A 1 98 ? 5.568 -6.311 -2.562 1.00 88.19 98 GLU A C 1
ATOM 793 O O . GLU A 1 98 ? 6.063 -6.457 -3.675 1.00 88.19 98 GLU A O 1
ATOM 798 N N . ALA A 1 99 ? 4.885 -5.210 -2.246 1.00 89.94 99 ALA A N 1
ATOM 799 C CA . ALA A 1 99 ? 4.596 -4.193 -3.239 1.00 89.94 99 ALA A CA 1
ATOM 800 C C . ALA A 1 99 ? 5.835 -3.448 -3.737 1.00 89.94 99 ALA A C 1
ATOM 802 O O . ALA A 1 99 ? 5.932 -3.160 -4.930 1.00 89.94 99 ALA A O 1
ATOM 803 N N . ALA A 1 100 ? 6.781 -3.159 -2.844 1.00 89.00 100 ALA A N 1
ATOM 804 C CA . ALA A 1 100 ? 8.047 -2.534 -3.197 1.00 89.00 100 ALA A CA 1
ATOM 805 C C . ALA A 1 100 ? 8.884 -3.445 -4.103 1.00 89.00 100 ALA A C 1
ATOM 807 O O . ALA A 1 100 ? 9.541 -2.952 -5.014 1.00 89.00 100 ALA A O 1
ATOM 808 N N . GLU A 1 101 ? 8.825 -4.7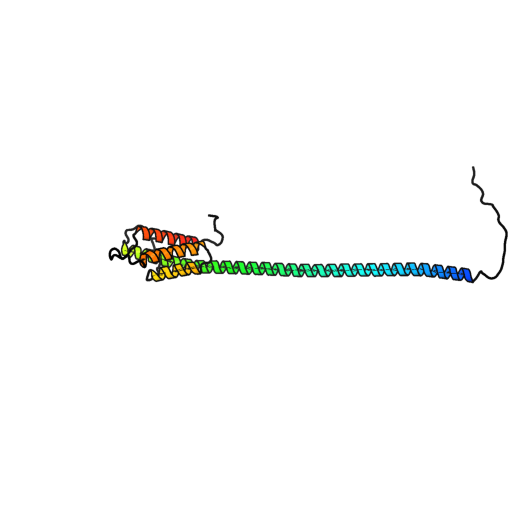63 -3.898 1.00 89.12 101 GLU A N 1
ATOM 809 C CA . GLU A 1 101 ? 9.486 -5.740 -4.765 1.00 89.12 101 GLU A CA 1
ATOM 810 C C . GLU A 1 101 ? 8.861 -5.761 -6.168 1.00 89.12 101 GLU A C 1
ATOM 812 O O . GLU A 1 101 ? 9.578 -5.627 -7.157 1.00 89.12 101 GLU A O 1
ATOM 817 N N . LEU A 1 102 ? 7.528 -5.831 -6.264 1.00 91.12 102 LEU A N 1
ATOM 818 C CA . LEU A 1 102 ? 6.813 -5.795 -7.548 1.00 91.12 102 LEU A CA 1
ATOM 819 C C . LEU A 1 102 ? 7.082 -4.487 -8.313 1.00 91.12 102 LEU A C 1
ATOM 821 O O . LEU A 1 102 ? 7.421 -4.506 -9.495 1.00 91.12 102 LEU A O 1
ATOM 825 N N . ALA A 1 103 ? 6.980 -3.340 -7.635 1.00 90.50 103 ALA A N 1
ATOM 826 C CA . ALA A 1 103 ? 7.242 -2.037 -8.244 1.00 90.50 103 ALA A CA 1
ATOM 827 C C . ALA A 1 103 ? 8.729 -1.849 -8.602 1.00 90.50 103 ALA A C 1
ATOM 829 O O . ALA A 1 103 ? 9.042 -1.269 -9.641 1.00 90.50 103 ALA A O 1
ATOM 830 N N . GLY A 1 104 ? 9.645 -2.375 -7.785 1.00 89.81 104 GLY A N 1
ATOM 831 C CA . GLY A 1 104 ? 11.082 -2.368 -8.055 1.00 89.81 104 GLY A CA 1
ATOM 832 C C . GLY A 1 104 ? 11.458 -3.211 -9.273 1.00 89.81 104 GLY A C 1
ATOM 833 O O . GLY A 1 104 ? 12.248 -2.764 -10.104 1.00 89.81 104 GLY A O 1
ATOM 834 N N . ASN A 1 105 ? 10.846 -4.386 -9.435 1.00 89.69 105 ASN A N 1
ATOM 835 C CA . ASN A 1 105 ? 11.042 -5.230 -10.613 1.00 89.69 105 ASN A CA 1
ATOM 836 C C . ASN A 1 105 ? 10.498 -4.565 -11.885 1.00 89.69 105 ASN A C 1
ATOM 838 O O . ASN A 1 105 ? 11.160 -4.601 -12.923 1.00 89.69 105 ASN A O 1
ATOM 842 N N . ALA A 1 106 ? 9.330 -3.917 -11.804 1.00 90.00 106 ALA A N 1
ATOM 843 C CA . ALA A 1 106 ? 8.775 -3.122 -12.899 1.00 90.00 106 ALA A CA 1
ATOM 844 C C . ALA A 1 106 ? 9.717 -1.977 -13.301 1.00 90.00 106 ALA A C 1
ATOM 846 O O . ALA A 1 106 ? 9.986 -1.776 -14.485 1.00 90.00 106 ALA A O 1
ATOM 847 N N . LEU A 1 107 ? 10.260 -1.259 -12.314 1.00 89.75 107 LEU A N 1
ATOM 848 C CA . LEU A 1 107 ? 11.201 -0.165 -12.541 1.00 89.75 107 LEU A CA 1
ATOM 849 C C . LEU A 1 107 ? 12.491 -0.670 -13.197 1.00 89.75 107 LEU A C 1
ATOM 851 O O . LEU A 1 107 ? 12.972 -0.069 -14.155 1.00 89.75 107 LEU A O 1
ATOM 855 N N . ALA A 1 108 ? 13.018 -1.802 -12.729 1.00 88.44 108 ALA A N 1
ATOM 856 C CA . ALA A 1 108 ? 14.184 -2.439 -13.325 1.00 88.44 108 ALA A CA 1
ATOM 857 C C . ALA A 1 108 ? 13.963 -2.808 -14.791 1.00 88.44 108 ALA A C 1
ATOM 859 O O . ALA A 1 108 ? 14.829 -2.543 -15.620 1.00 88.44 108 ALA A O 1
ATOM 860 N N . TRP A 1 109 ? 12.798 -3.361 -15.126 1.00 90.00 109 TRP A N 1
ATOM 861 C CA . TRP A 1 109 ? 12.465 -3.669 -16.512 1.00 90.00 109 TRP A CA 1
ATOM 862 C C . TRP A 1 109 ? 12.450 -2.413 -17.395 1.00 90.00 109 TRP A C 1
ATOM 864 O O . TRP A 1 109 ? 13.076 -2.418 -18.451 1.00 90.00 109 TRP A O 1
ATOM 874 N N . ILE A 1 110 ? 11.837 -1.310 -16.937 1.00 87.06 110 ILE A N 1
ATOM 875 C CA . ILE A 1 110 ? 11.853 -0.036 -17.682 1.00 87.06 110 ILE A CA 1
ATOM 876 C C . ILE A 1 110 ? 13.285 0.459 -17.905 1.00 87.06 110 ILE A C 1
ATOM 878 O O . ILE A 1 110 ? 13.597 0.944 -18.994 1.00 87.06 110 ILE A O 1
ATOM 882 N N . TYR A 1 111 ? 14.162 0.312 -16.908 1.00 84.62 111 TYR A N 1
ATOM 883 C CA . TYR A 1 111 ? 15.573 0.648 -17.068 1.00 84.62 111 TYR A CA 1
ATOM 884 C C . TYR A 1 111 ? 16.248 -0.196 -18.146 1.00 84.62 111 TYR A C 1
ATOM 886 O O . TYR A 1 111 ? 16.892 0.372 -19.025 1.00 84.62 111 TYR A O 1
ATOM 894 N N . TYR A 1 112 ? 16.099 -1.522 -18.106 1.00 85.69 112 TYR A N 1
ATOM 895 C CA . TYR A 1 112 ? 16.713 -2.406 -19.100 1.00 85.69 112 TYR A CA 1
ATOM 896 C C . TYR A 1 112 ? 16.211 -2.118 -20.515 1.00 85.69 112 TYR A C 1
ATOM 898 O O . TYR A 1 112 ? 17.026 -1.956 -21.421 1.00 85.69 112 TYR A O 1
ATOM 906 N N . GLU A 1 113 ? 14.901 -1.957 -20.679 1.00 85.31 113 GLU A N 1
ATOM 907 C CA . GLU A 1 113 ? 14.275 -1.626 -21.961 1.00 85.31 113 GLU A CA 1
ATOM 908 C C . GLU A 1 113 ? 14.798 -0.288 -22.514 1.00 85.31 113 GLU A C 1
ATOM 910 O O . GLU A 1 113 ? 15.088 -0.153 -23.704 1.00 85.31 113 GLU A O 1
ATOM 915 N N . ALA A 1 114 ? 14.974 0.715 -21.648 1.00 83.88 114 ALA A N 1
ATOM 916 C CA . ALA A 1 114 ? 15.523 2.001 -22.055 1.00 83.88 114 ALA A CA 1
ATOM 917 C C . ALA A 1 114 ? 17.010 1.929 -22.438 1.00 83.88 114 ALA A C 1
ATOM 919 O O . ALA A 1 114 ? 17.400 2.562 -23.420 1.00 83.88 114 ALA A O 1
ATOM 920 N N . VAL A 1 115 ? 17.831 1.163 -21.701 1.00 81.62 115 VAL A N 1
ATOM 921 C CA . VAL A 1 115 ? 19.243 0.916 -22.066 1.00 81.62 115 VAL A CA 1
ATOM 922 C C . VAL A 1 115 ? 19.322 0.249 -23.429 1.00 81.62 115 VAL A C 1
ATOM 924 O O . VAL A 1 115 ? 20.117 0.667 -24.268 1.00 81.62 115 VAL A O 1
ATOM 927 N N . GLU A 1 116 ? 18.529 -0.800 -23.637 1.00 83.19 116 GLU A N 1
ATOM 928 C CA . GLU A 1 116 ? 18.569 -1.596 -24.859 1.00 83.19 116 GLU A CA 1
ATOM 929 C C . GLU A 1 116 ? 18.224 -0.748 -26.087 1.00 83.19 116 GLU A C 1
ATOM 931 O O . GLU A 1 116 ? 18.897 -0.848 -27.113 1.00 83.19 116 GLU A O 1
ATOM 936 N N . LYS A 1 117 ? 17.233 0.141 -25.962 1.00 82.56 117 LYS A N 1
ATOM 937 C CA . LYS A 1 117 ? 16.762 0.982 -27.070 1.00 82.56 117 LYS A CA 1
ATOM 938 C C . LYS A 1 117 ? 17.576 2.251 -27.299 1.00 82.56 117 LYS A C 1
ATOM 940 O O . LYS A 1 117 ? 17.811 2.622 -28.446 1.00 82.56 117 LYS A O 1
ATOM 945 N N . TYR A 1 118 ? 17.980 2.934 -26.231 1.00 83.00 118 TYR A N 1
ATOM 946 C CA . TYR A 1 118 ? 18.541 4.289 -26.312 1.00 83.00 118 TYR A CA 1
ATOM 947 C C . TYR A 1 118 ? 20.011 4.375 -25.884 1.00 83.00 118 TYR A C 1
ATOM 949 O O . TYR A 1 118 ? 20.653 5.401 -26.093 1.00 83.00 118 TYR A O 1
ATOM 957 N N . GLY A 1 119 ? 20.575 3.295 -25.341 1.00 77.81 119 GLY A N 1
ATOM 958 C CA . GLY A 1 119 ? 21.966 3.232 -24.907 1.00 77.81 119 GLY A CA 1
ATOM 959 C C . GLY A 1 119 ? 22.219 3.810 -23.510 1.00 77.81 119 GLY A C 1
ATOM 960 O O . GLY A 1 119 ? 21.358 4.411 -22.870 1.00 77.81 119 GLY A O 1
ATOM 961 N N . LEU A 1 120 ? 23.450 3.599 -23.032 1.00 69.06 120 LEU A N 1
ATOM 962 C CA . LEU A 1 120 ? 23.933 3.995 -21.699 1.00 69.06 120 LEU A CA 1
ATOM 963 C C . LEU A 1 120 ? 24.235 5.497 -21.558 1.00 69.06 120 LEU A C 1
ATOM 965 O O . LEU A 1 120 ? 24.453 5.961 -20.443 1.00 69.06 120 LEU A O 1
ATOM 969 N N . ASP A 1 121 ? 24.246 6.245 -22.663 1.00 62.28 121 ASP A N 1
ATOM 970 C CA . ASP A 1 121 ? 24.669 7.655 -22.704 1.00 62.28 121 ASP A CA 1
ATOM 971 C C . ASP A 1 121 ? 23.612 8.633 -22.161 1.00 62.28 121 ASP A C 1
ATOM 973 O O . ASP A 1 121 ? 23.831 9.845 -22.124 1.00 62.28 121 ASP A O 1
ATOM 977 N N . HIS A 1 122 ? 22.458 8.127 -21.730 1.00 59.41 122 HIS A N 1
ATOM 978 C CA . HIS A 1 122 ? 21.414 8.926 -21.106 1.00 59.41 122 HIS A CA 1
ATOM 979 C C . HIS A 1 122 ? 21.541 8.892 -19.576 1.00 59.41 122 HIS A C 1
ATOM 981 O O . HIS A 1 122 ? 21.751 7.827 -19.000 1.00 59.41 122 HIS A O 1
ATOM 987 N N . ASP A 1 123 ? 21.329 10.043 -18.916 1.00 60.53 123 ASP A N 1
ATOM 988 C CA . ASP A 1 123 ? 21.290 10.273 -17.446 1.00 60.53 123 ASP A CA 1
ATOM 989 C C . ASP A 1 123 ? 20.229 9.434 -16.686 1.00 60.53 123 ASP A C 1
ATOM 991 O O . ASP A 1 123 ? 19.856 9.719 -15.551 1.00 60.53 123 ASP A O 1
ATOM 995 N N . MET A 1 124 ? 19.712 8.392 -17.323 1.00 58.44 124 MET A N 1
ATOM 996 C CA . MET A 1 124 ? 18.693 7.480 -16.838 1.00 58.44 124 MET A CA 1
ATOM 997 C C . MET A 1 124 ? 19.198 6.615 -15.684 1.00 58.44 124 MET A C 1
ATOM 999 O O . MET A 1 124 ? 18.394 6.144 -14.895 1.00 58.44 124 MET A O 1
ATOM 1003 N N . PHE A 1 125 ? 20.502 6.353 -15.569 1.00 58.72 125 PHE A N 1
ATOM 1004 C CA . PHE A 1 125 ? 20.949 5.198 -14.790 1.00 58.72 125 PHE A CA 1
ATOM 1005 C C . PHE A 1 125 ? 21.450 5.562 -13.389 1.00 58.72 125 PHE A C 1
ATOM 1007 O O . PHE A 1 125 ? 22.442 6.286 -13.254 1.00 58.72 125 PHE A O 1
ATOM 1014 N N . PRO A 1 126 ? 20.845 5.010 -12.320 1.00 63.97 126 PRO A N 1
ATOM 1015 C CA . PRO A 1 126 ? 21.499 4.997 -11.021 1.00 63.97 126 PRO A CA 1
ATOM 1016 C C . PRO A 1 126 ? 22.832 4.240 -11.118 1.00 63.97 126 PRO A C 1
ATOM 1018 O O . PRO A 1 126 ? 22.990 3.321 -11.920 1.00 63.97 126 PRO A O 1
ATOM 1021 N N . ALA A 1 127 ? 23.793 4.576 -10.248 1.00 61.66 127 ALA A N 1
ATOM 1022 C CA . ALA A 1 127 ? 25.113 3.924 -10.203 1.00 61.66 127 ALA A CA 1
ATOM 1023 C C . ALA A 1 127 ? 25.051 2.388 -10.019 1.00 61.66 127 ALA A C 1
ATOM 1025 O O . ALA A 1 127 ? 26.051 1.696 -10.192 1.00 61.66 127 ALA A O 1
ATOM 1026 N N . HIS A 1 128 ? 23.884 1.866 -9.642 1.00 60.59 128 HIS A N 1
ATOM 1027 C CA . HIS A 1 128 ? 23.554 0.455 -9.537 1.00 60.59 128 HIS A CA 1
ATOM 1028 C C . HIS A 1 128 ? 22.217 0.210 -10.245 1.00 60.59 128 HIS A C 1
ATOM 1030 O O . HIS A 1 128 ? 21.194 0.754 -9.835 1.00 60.59 128 HIS A O 1
ATOM 1036 N N . LEU A 1 129 ? 22.220 -0.620 -11.291 1.00 60.25 129 LEU A N 1
ATOM 1037 C CA . LEU A 1 129 ? 20.980 -1.089 -11.903 1.00 60.25 129 LEU A CA 1
ATOM 1038 C C . LEU A 1 129 ? 20.233 -1.968 -10.887 1.00 60.25 129 LEU A C 1
ATOM 1040 O O . LEU A 1 129 ? 20.851 -2.869 -10.305 1.00 60.25 129 LEU A O 1
ATOM 1044 N N . PRO A 1 130 ? 18.935 -1.730 -10.647 1.00 65.00 130 PRO A N 1
ATOM 1045 C CA . PRO A 1 130 ? 18.142 -2.632 -9.825 1.00 65.00 130 PRO A CA 1
ATOM 1046 C C . PRO A 1 130 ? 18.118 -4.021 -10.475 1.00 65.00 130 PRO A C 1
ATOM 1048 O O . PRO A 1 130 ? 18.000 -4.152 -11.692 1.00 65.00 130 PRO A O 1
ATOM 1051 N N . SER A 1 131 ? 18.261 -5.072 -9.666 1.00 60.50 131 SER A N 1
ATOM 1052 C CA . SER A 1 131 ? 18.173 -6.450 -10.149 1.00 60.50 131 SER A CA 1
ATOM 1053 C C . SER A 1 131 ? 16.755 -6.710 -10.656 1.00 60.50 131 SER A C 1
ATOM 1055 O O . SER A 1 131 ? 15.826 -6.772 -9.854 1.00 60.50 131 SER A O 1
ATOM 1057 N N . GLY A 1 132 ? 16.583 -6.817 -11.973 1.00 63.47 132 GLY A N 1
ATOM 1058 C CA . GLY A 1 132 ? 15.275 -7.047 -12.585 1.00 63.47 132 GLY A CA 1
ATOM 1059 C C . GLY A 1 132 ? 14.829 -8.501 -12.487 1.00 63.47 132 GLY A C 1
ATOM 1060 O O . GLY A 1 132 ? 15.614 -9.415 -12.736 1.00 63.47 132 GLY A O 1
ATOM 1061 N N . GLY A 1 133 ? 13.558 -8.705 -12.132 1.00 68.31 133 GLY A N 1
ATOM 1062 C CA . GLY A 1 133 ? 12.905 -10.017 -12.120 1.00 68.31 133 GLY A CA 1
ATOM 1063 C C . GLY A 1 133 ? 11.991 -10.297 -13.320 1.00 68.31 133 GLY A C 1
ATOM 1064 O O . GLY A 1 133 ? 11.574 -11.439 -13.494 1.00 68.31 133 GLY A O 1
ATOM 1065 N N . HIS A 1 134 ? 11.658 -9.291 -14.136 1.00 79.25 134 HIS A N 1
ATOM 1066 C CA . HIS A 1 134 ? 10.718 -9.440 -15.255 1.00 79.25 134 HIS A CA 1
ATOM 1067 C C . HIS A 1 134 ? 11.430 -9.690 -16.577 1.00 79.25 134 HIS A C 1
ATOM 1069 O O . HIS A 1 134 ? 12.391 -8.995 -16.905 1.00 79.25 134 HIS A O 1
ATOM 1075 N N . ALA A 1 135 ? 10.931 -10.672 -17.331 1.00 75.56 135 ALA A N 1
ATOM 1076 C CA . ALA A 1 135 ? 11.457 -11.016 -18.647 1.00 75.56 135 ALA A CA 1
ATOM 1077 C C . ALA A 1 135 ? 10.779 -10.217 -19.771 1.00 75.56 135 ALA A C 1
ATOM 1079 O O . ALA A 1 135 ? 11.403 -9.969 -20.799 1.00 75.56 135 ALA A O 1
ATOM 1080 N N . ASP A 1 136 ? 9.521 -9.807 -19.579 1.00 85.00 136 ASP A N 1
ATOM 1081 C CA . ASP A 1 136 ? 8.746 -9.056 -20.565 1.00 85.00 136 ASP A CA 1
ATOM 1082 C C . ASP A 1 136 ? 7.773 -8.044 -19.927 1.00 85.00 136 ASP A C 1
ATOM 1084 O O . ASP A 1 136 ? 7.548 -8.016 -18.713 1.00 85.00 136 ASP A O 1
ATOM 1088 N N . VAL A 1 137 ? 7.173 -7.201 -20.774 1.00 86.12 137 VAL A N 1
ATOM 1089 C CA . VAL A 1 137 ? 6.175 -6.199 -20.365 1.00 86.12 137 VAL A CA 1
ATOM 1090 C C . VAL A 1 137 ? 4.889 -6.825 -19.806 1.00 86.12 137 VAL A C 1
ATOM 1092 O O . VAL A 1 137 ? 4.195 -6.211 -18.995 1.00 86.12 137 VAL A O 1
ATOM 1095 N N . GLY A 1 138 ? 4.557 -8.054 -20.206 1.00 86.75 138 GLY A N 1
ATOM 1096 C CA . GLY A 1 138 ? 3.390 -8.780 -19.713 1.00 86.75 138 GLY A CA 1
ATOM 1097 C C . GLY A 1 138 ? 3.518 -9.120 -18.229 1.00 86.75 138 GLY A C 1
ATOM 1098 O O . GLY A 1 138 ? 2.550 -8.954 -17.480 1.00 86.75 138 GLY A O 1
ATOM 1099 N N . ASP A 1 139 ? 4.712 -9.516 -17.787 1.00 89.31 139 ASP A N 1
ATOM 1100 C CA . ASP A 1 139 ? 5.030 -9.711 -16.372 1.00 89.31 139 ASP A CA 1
ATOM 1101 C C . ASP A 1 139 ? 4.869 -8.405 -15.577 1.00 89.31 139 ASP A C 1
ATOM 1103 O O . ASP A 1 139 ? 4.235 -8.405 -14.520 1.00 89.31 139 ASP A O 1
ATOM 1107 N N . VAL A 1 140 ? 5.351 -7.281 -16.122 1.00 90.62 140 VAL A N 1
ATOM 1108 C CA . VAL A 1 140 ? 5.217 -5.950 -15.501 1.00 90.62 140 VAL A CA 1
ATOM 1109 C C . VAL A 1 140 ? 3.747 -5.558 -15.338 1.00 90.62 140 VAL A C 1
ATOM 1111 O O . VAL A 1 140 ? 3.311 -5.175 -14.250 1.00 90.62 140 VAL A O 1
ATOM 1114 N N . ILE A 1 141 ? 2.949 -5.683 -16.402 1.00 91.81 141 ILE A N 1
ATOM 1115 C CA . ILE A 1 141 ? 1.515 -5.356 -16.377 1.00 91.81 141 ILE A CA 1
ATOM 1116 C C . ILE A 1 141 ? 0.774 -6.261 -15.386 1.00 91.81 141 ILE A C 1
ATOM 1118 O O . ILE A 1 141 ? -0.094 -5.790 -14.642 1.00 91.81 141 ILE A O 1
ATOM 1122 N N . ARG A 1 142 ? 1.103 -7.557 -15.347 1.00 92.75 142 ARG A N 1
ATOM 1123 C CA . ARG A 1 142 ? 0.509 -8.509 -14.400 1.00 92.75 142 ARG A CA 1
ATOM 1124 C C . ARG A 1 142 ? 0.773 -8.089 -12.957 1.00 92.75 142 ARG A C 1
ATOM 1126 O O . ARG A 1 142 ? -0.156 -8.098 -12.146 1.00 92.75 142 ARG A O 1
ATOM 1133 N N . ASP A 1 143 ? 1.995 -7.685 -12.649 1.00 93.44 143 ASP A N 1
ATOM 1134 C CA . ASP A 1 143 ? 2.393 -7.333 -11.291 1.00 93.44 143 ASP A CA 1
ATOM 1135 C C . ASP A 1 143 ? 1.815 -5.977 -10.858 1.00 93.44 143 ASP A C 1
ATOM 1137 O O . ASP A 1 143 ? 1.309 -5.849 -9.740 1.00 93.44 143 ASP A O 1
ATOM 1141 N N . LEU A 1 144 ? 1.722 -5.003 -11.769 1.00 93.62 144 LEU A N 1
ATOM 1142 C CA . LEU A 1 144 ? 0.986 -3.753 -11.535 1.00 93.62 144 LEU A CA 1
ATOM 1143 C C . LEU A 1 144 ? -0.518 -3.990 -11.314 1.00 93.62 144 LEU A C 1
ATOM 1145 O O . LEU A 1 144 ? -1.128 -3.379 -10.433 1.00 93.62 144 LEU A O 1
ATOM 1149 N N . ARG A 1 145 ? -1.137 -4.920 -12.051 1.00 94.06 145 ARG A N 1
ATOM 1150 C CA . ARG A 1 145 ? -2.538 -5.319 -11.817 1.00 94.06 145 ARG A CA 1
ATOM 1151 C C . ARG A 1 145 ? -2.717 -6.029 -10.478 1.00 94.06 145 ARG A C 1
ATOM 1153 O O . ARG A 1 145 ? -3.724 -5.810 -9.803 1.00 94.06 145 ARG A O 1
ATOM 1160 N N . LYS A 1 146 ? -1.741 -6.841 -10.063 1.00 93.75 146 LYS A N 1
ATOM 1161 C CA . LYS A 1 146 ? -1.727 -7.460 -8.733 1.00 93.75 146 LYS A CA 1
ATOM 1162 C C . LYS A 1 146 ? -1.681 -6.388 -7.643 1.00 93.75 146 LYS A C 1
ATOM 1164 O O . LYS A 1 146 ? -2.534 -6.412 -6.758 1.00 93.75 146 LYS A O 1
ATOM 1169 N N . LEU A 1 147 ? -0.787 -5.402 -7.763 1.00 92.88 147 LEU A N 1
ATOM 1170 C CA . LEU A 1 147 ? -0.727 -4.238 -6.868 1.00 92.88 147 LEU A CA 1
ATOM 1171 C C . LEU A 1 147 ? -2.061 -3.489 -6.805 1.00 92.88 147 LEU A C 1
ATOM 1173 O O . LEU A 1 147 ? -2.546 -3.172 -5.717 1.00 92.88 147 LEU A O 1
ATOM 1177 N N . HIS A 1 148 ? -2.679 -3.244 -7.960 1.00 93.69 148 HIS A N 1
ATOM 1178 C CA . HIS A 1 148 ? -3.996 -2.623 -8.032 1.00 93.69 148 HIS A CA 1
ATOM 1179 C C . HIS A 1 148 ? -5.071 -3.424 -7.283 1.00 93.69 148 HIS A C 1
ATOM 1181 O O . HIS A 1 148 ? -5.900 -2.831 -6.599 1.00 93.69 148 HIS A O 1
ATOM 1187 N N . ALA A 1 149 ? -5.065 -4.752 -7.378 1.00 91.81 149 ALA A N 1
ATOM 1188 C CA . ALA A 1 149 ? -6.094 -5.587 -6.769 1.00 91.81 149 ALA A CA 1
ATOM 1189 C C . ALA A 1 149 ? -5.923 -5.765 -5.250 1.00 91.81 149 ALA A C 1
ATOM 1191 O O . ALA A 1 149 ? -6.921 -5.826 -4.530 1.00 91.81 149 ALA A O 1
ATOM 1192 N N . THR A 1 150 ? -4.685 -5.873 -4.756 1.00 90.38 150 THR A N 1
ATOM 1193 C CA . THR A 1 150 ? -4.426 -6.364 -3.390 1.00 90.38 150 THR A CA 1
ATOM 1194 C C . THR A 1 150 ? -3.875 -5.320 -2.428 1.00 90.38 150 THR A C 1
ATOM 1196 O O . THR A 1 150 ? -3.987 -5.512 -1.216 1.00 90.38 150 THR A O 1
ATOM 1199 N N . HIS A 1 151 ? -3.298 -4.213 -2.908 1.00 88.38 151 HIS A N 1
ATOM 1200 C CA . HIS A 1 151 ? -2.631 -3.275 -2.009 1.00 88.38 151 HIS A CA 1
ATOM 1201 C C . HIS A 1 151 ? -3.641 -2.544 -1.102 1.00 88.38 151 HIS A C 1
ATOM 1203 O O . HIS A 1 151 ? -4.641 -2.021 -1.605 1.00 88.38 151 HIS A O 1
ATOM 1209 N N . PRO A 1 152 ? -3.411 -2.432 0.222 1.00 84.56 152 PRO A N 1
ATOM 1210 C CA . PRO A 1 152 ? -4.377 -1.830 1.147 1.00 84.56 152 PRO A CA 1
ATOM 1211 C C . PRO A 1 152 ? -4.553 -0.312 0.950 1.00 84.56 152 PRO A C 1
ATOM 1213 O O . PRO A 1 152 ? -5.656 0.212 1.129 1.00 84.56 152 PRO A O 1
ATOM 1216 N N . THR A 1 153 ? -3.517 0.397 0.495 1.00 86.12 153 THR A N 1
ATOM 1217 C CA . THR A 1 153 ? -3.554 1.852 0.241 1.00 86.12 153 THR A CA 1
ATOM 1218 C C . THR A 1 153 ? -4.177 2.189 -1.115 1.00 86.12 153 THR A C 1
ATOM 1220 O O . THR A 1 153 ? -3.700 1.725 -2.152 1.00 86.12 153 THR A O 1
ATOM 1223 N N . LYS A 1 154 ? -5.203 3.054 -1.126 1.00 88.19 154 LYS A N 1
ATOM 1224 C CA . LYS A 1 154 ? -5.927 3.472 -2.344 1.00 88.19 154 LYS A CA 1
ATOM 1225 C C . LYS A 1 154 ? -5.028 4.178 -3.366 1.00 88.19 154 LYS A C 1
ATOM 1227 O O . LYS A 1 154 ? -5.097 3.843 -4.543 1.00 88.19 154 LYS A O 1
ATOM 1232 N N . ALA A 1 155 ? -4.169 5.095 -2.920 1.00 87.75 155 ALA A N 1
ATOM 1233 C CA . ALA A 1 155 ? -3.267 5.839 -3.801 1.00 87.75 155 ALA A CA 1
ATOM 1234 C C . ALA A 1 155 ? -2.328 4.916 -4.601 1.00 87.75 155 ALA A C 1
ATOM 1236 O O . ALA A 1 155 ? -2.138 5.117 -5.800 1.00 87.75 155 ALA A O 1
ATOM 1237 N N . VAL A 1 156 ? -1.807 3.861 -3.961 1.00 89.94 156 VAL A N 1
ATOM 1238 C CA . VAL A 1 156 ? -0.993 2.826 -4.621 1.00 89.94 156 VAL A CA 1
ATOM 1239 C C . VAL A 1 156 ? -1.819 2.082 -5.666 1.00 89.94 156 VAL A C 1
ATOM 1241 O O . VAL A 1 156 ? -1.373 1.944 -6.803 1.00 89.94 156 VAL A O 1
ATOM 1244 N N . ARG A 1 157 ? -3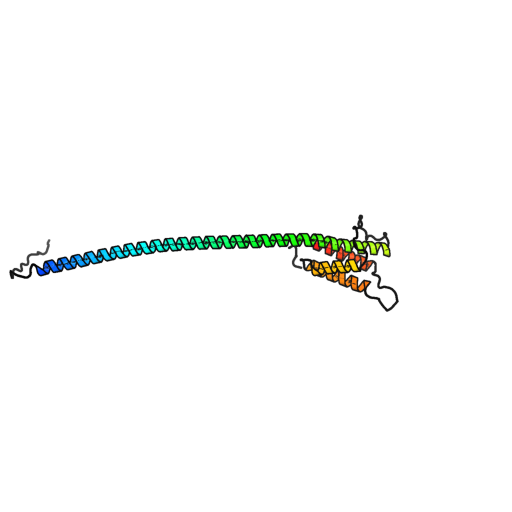.050 1.668 -5.327 1.00 92.00 157 ARG A N 1
ATOM 1245 C CA . ARG A 1 157 ? -3.926 0.959 -6.274 1.00 92.00 157 ARG A CA 1
ATOM 1246 C C . ARG A 1 157 ? -4.234 1.784 -7.520 1.00 92.00 157 ARG A C 1
ATOM 1248 O O . ARG A 1 157 ? -4.242 1.241 -8.620 1.00 92.00 157 ARG A O 1
ATOM 1255 N N . GLU A 1 158 ? -4.514 3.074 -7.362 1.00 92.00 158 GLU A N 1
ATOM 1256 C CA . GLU A 1 158 ? -4.840 3.962 -8.484 1.00 92.00 158 GLU A CA 1
ATOM 1257 C C . GLU A 1 158 ? -3.624 4.253 -9.366 1.00 92.00 158 GLU A C 1
ATOM 1259 O O . GLU A 1 158 ? -3.737 4.237 -10.591 1.00 92.00 158 GLU A O 1
ATOM 1264 N N . ARG A 1 159 ? -2.451 4.485 -8.765 1.00 92.75 159 ARG A N 1
ATOM 1265 C CA . ARG A 1 159 ? -1.202 4.682 -9.516 1.00 92.75 159 ARG A CA 1
ATOM 1266 C C . ARG A 1 159 ? -0.806 3.425 -10.290 1.00 92.75 159 ARG A C 1
ATOM 1268 O O . ARG A 1 159 ? -0.493 3.530 -11.472 1.00 92.75 159 ARG A O 1
ATOM 1275 N N . ALA A 1 160 ? -0.888 2.253 -9.659 1.00 93.88 160 ALA A N 1
ATOM 1276 C CA . ALA A 1 160 ? -0.581 0.980 -10.307 1.00 93.88 160 ALA A CA 1
ATOM 1277 C C . ALA A 1 160 ? -1.526 0.683 -11.486 1.00 93.88 160 ALA A C 1
ATOM 1279 O O . ALA A 1 160 ? -1.062 0.254 -12.539 1.00 93.88 160 ALA A O 1
ATOM 1280 N N . ALA A 1 161 ? -2.828 0.973 -11.349 1.00 93.88 161 ALA A N 1
ATOM 1281 C CA . ALA A 1 161 ? -3.787 0.827 -12.446 1.00 93.88 161 ALA A CA 1
ATOM 1282 C C . ALA A 1 161 ? -3.452 1.719 -13.646 1.00 93.88 161 ALA A C 1
ATOM 1284 O O . ALA A 1 161 ? -3.400 1.222 -14.766 1.00 93.88 161 ALA A O 1
ATOM 1285 N N . ARG A 1 162 ? -3.178 3.010 -13.409 1.00 92.62 162 ARG A N 1
ATOM 1286 C CA . ARG A 1 162 ? -2.816 3.950 -14.483 1.00 92.62 162 ARG A CA 1
ATOM 1287 C C . ARG A 1 162 ? -1.554 3.514 -15.224 1.00 92.62 162 ARG A C 1
ATOM 1289 O O . ARG A 1 162 ? -1.518 3.552 -16.446 1.00 92.62 162 ARG A O 1
ATOM 1296 N N . LEU A 1 163 ? -0.534 3.068 -14.490 1.00 92.19 163 LEU A N 1
ATOM 1297 C CA . LEU A 1 163 ? 0.700 2.560 -15.090 1.00 92.19 163 LEU A CA 1
ATOM 1298 C C . LEU A 1 163 ? 0.460 1.302 -15.934 1.00 92.19 163 LEU A C 1
ATOM 1300 O O . LEU A 1 163 ? 0.986 1.208 -17.040 1.00 92.19 163 LEU A O 1
ATOM 1304 N N . ALA A 1 164 ? -0.346 0.359 -15.436 1.00 92.50 164 ALA A N 1
ATOM 1305 C CA . ALA A 1 164 ? -0.689 -0.854 -16.175 1.00 92.50 164 ALA A CA 1
ATOM 1306 C C . ALA A 1 164 ? -1.451 -0.539 -17.471 1.00 92.50 164 ALA A C 1
ATOM 1308 O O . ALA A 1 164 ? -1.139 -1.113 -18.509 1.00 92.50 164 ALA A O 1
ATOM 1309 N N . GLU A 1 165 ? -2.416 0.381 -17.413 1.00 89.81 165 GLU A N 1
ATOM 1310 C CA . GLU A 1 165 ? -3.203 0.815 -18.572 1.00 89.81 165 GLU A CA 1
ATOM 1311 C C . GLU A 1 165 ? -2.326 1.502 -19.625 1.00 89.81 165 GLU A C 1
ATOM 1313 O O . GLU A 1 165 ? -2.398 1.149 -20.798 1.00 89.81 165 GLU A O 1
ATOM 1318 N N . ASN A 1 166 ? -1.437 2.411 -19.211 1.00 87.62 166 ASN A N 1
ATOM 1319 C CA . ASN A 1 166 ? -0.512 3.084 -20.126 1.00 87.62 166 ASN A CA 1
ATOM 1320 C C . ASN A 1 166 ? 0.412 2.080 -20.836 1.00 87.62 166 ASN A C 1
ATOM 1322 O O . ASN A 1 166 ? 0.552 2.117 -22.055 1.00 87.62 166 ASN A O 1
ATOM 1326 N N . LEU A 1 167 ? 1.009 1.143 -20.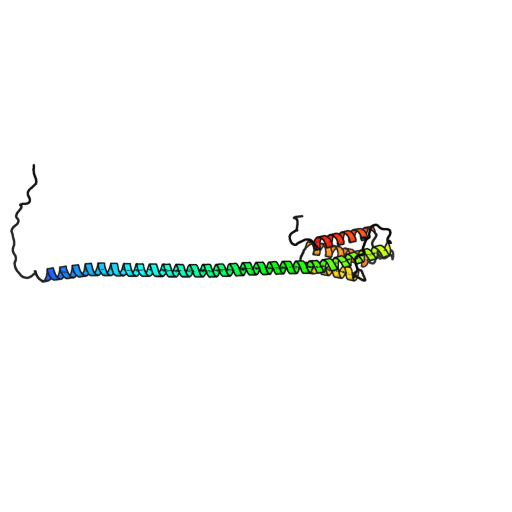088 1.00 86.50 167 LEU A N 1
ATOM 1327 C CA . LEU A 1 167 ? 1.862 0.105 -20.677 1.00 86.50 167 LEU A CA 1
ATOM 1328 C C . LEU A 1 167 ? 1.083 -0.806 -21.632 1.00 86.50 167 LEU A C 1
ATOM 1330 O O . LEU A 1 167 ? 1.607 -1.195 -22.672 1.00 86.50 167 LEU A O 1
ATOM 1334 N N . GLU A 1 168 ? -0.163 -1.138 -21.304 1.00 87.00 168 GLU A N 1
ATOM 1335 C CA . GLU A 1 168 ? -1.011 -1.953 -22.168 1.00 87.00 168 GLU A CA 1
ATOM 1336 C C . GLU A 1 168 ? -1.392 -1.222 -23.457 1.00 87.00 168 GLU A C 1
ATOM 1338 O O . GLU A 1 168 ? -1.355 -1.829 -24.522 1.00 87.00 168 GLU A O 1
ATOM 1343 N N . VAL A 1 169 ? -1.706 0.074 -23.400 1.00 82.81 169 VAL A N 1
ATOM 1344 C CA . VAL A 1 169 ? -1.961 0.862 -24.612 1.00 82.81 169 VAL A CA 1
ATOM 1345 C C . VAL A 1 169 ? -0.735 0.835 -25.515 1.00 82.81 169 VAL A C 1
ATOM 1347 O O . VAL A 1 169 ? -0.857 0.492 -26.686 1.00 82.81 169 VAL A O 1
ATOM 1350 N N . ASP A 1 170 ? 0.448 1.106 -24.981 1.00 76.06 170 ASP A N 1
ATOM 1351 C CA . ASP A 1 170 ? 1.628 1.307 -25.820 1.00 76.06 170 ASP A CA 1
ATOM 1352 C C . ASP A 1 170 ? 2.180 -0.006 -26.396 1.00 76.06 170 ASP A C 1
ATOM 1354 O O . ASP A 1 170 ? 2.557 -0.055 -27.563 1.00 76.06 170 ASP A O 1
ATOM 1358 N N . TYR A 1 171 ? 2.147 -1.102 -25.631 1.00 75.12 171 TYR A N 1
ATOM 1359 C CA . TYR A 1 171 ? 2.679 -2.396 -26.080 1.00 75.12 171 TYR A CA 1
ATOM 1360 C C . TYR A 1 171 ? 1.640 -3.336 -26.706 1.00 75.12 171 TYR A C 1
ATOM 1362 O O . TYR A 1 171 ? 2.021 -4.319 -27.342 1.00 75.12 171 TYR A O 1
ATOM 1370 N N . ASN A 1 172 ? 0.339 -3.068 -26.545 1.00 68.44 172 ASN A N 1
ATOM 1371 C CA . ASN A 1 172 ? -0.737 -3.921 -27.067 1.00 68.44 172 ASN A CA 1
ATOM 1372 C C . ASN A 1 172 ? -1.534 -3.255 -28.207 1.00 68.44 172 ASN A C 1
ATOM 1374 O O . ASN A 1 172 ? -2.351 -3.917 -28.853 1.00 68.44 172 ASN A O 1
ATOM 1378 N N . THR A 1 173 ? -1.303 -1.967 -28.506 1.00 57.19 173 THR A N 1
ATOM 1379 C CA . THR A 1 173 ? -1.826 -1.356 -29.736 1.00 57.19 173 THR A CA 1
ATOM 1380 C C . THR A 1 173 ? -0.869 -1.586 -30.904 1.00 57.19 173 THR A C 1
ATOM 1382 O O . THR A 1 173 ? 0.169 -0.949 -31.050 1.00 57.19 173 THR A O 1
ATOM 1385 N N . ILE A 1 174 ? -1.254 -2.488 -31.810 1.00 48.31 174 ILE A N 1
ATOM 1386 C CA . ILE A 1 174 ? -0.723 -2.475 -33.175 1.00 48.31 174 ILE A CA 1
ATOM 1387 C C . ILE A 1 174 ? -1.228 -1.175 -33.807 1.00 48.31 174 ILE A C 1
ATOM 1389 O O . ILE A 1 174 ? -2.417 -1.061 -34.118 1.00 48.31 174 ILE A O 1
ATOM 1393 N N . ASN A 1 175 ? -0.364 -0.178 -33.989 1.00 45.31 175 ASN A N 1
ATOM 1394 C CA . ASN A 1 175 ? -0.738 1.029 -34.715 1.00 45.31 175 ASN A CA 1
ATOM 1395 C C . ASN A 1 175 ? -0.755 0.683 -36.216 1.00 45.31 175 ASN A C 1
ATOM 1397 O O . ASN A 1 175 ? 0.243 0.765 -36.921 1.00 45.31 175 ASN A O 1
ATOM 1401 N N . VAL A 1 176 ? -1.915 0.234 -36.711 1.00 46.16 176 VAL A N 1
ATOM 1402 C CA . VAL A 1 176 ? -2.131 -0.285 -38.084 1.00 46.16 176 VAL A CA 1
ATOM 1403 C C . VAL A 1 176 ? -1.865 0.764 -39.180 1.00 46.16 176 VAL A C 1
ATOM 1405 O O . VAL A 1 176 ? -2.024 0.478 -40.364 1.00 46.16 176 VAL A O 1
ATOM 1408 N N . LYS A 1 177 ? -1.486 1.997 -38.830 1.00 46.31 177 LYS A N 1
ATOM 1409 C CA . LYS A 1 177 ? -1.326 3.062 -39.819 1.00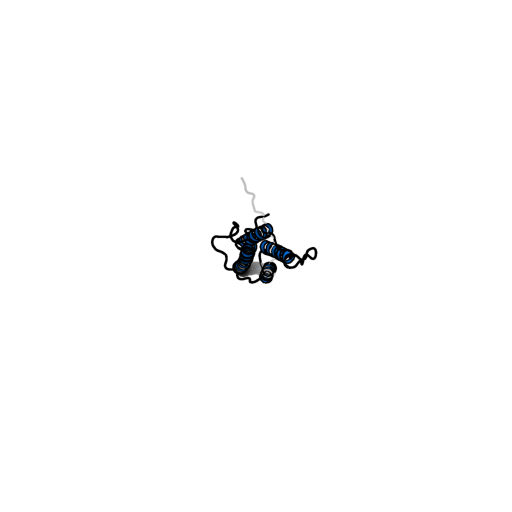 46.31 177 LYS A CA 1
ATOM 1410 C C . LYS A 1 177 ? -0.025 3.001 -40.610 1.00 46.31 177 LYS A C 1
ATOM 1412 O O . LYS A 1 177 ? -0.093 3.353 -41.779 1.00 46.31 177 LYS A O 1
ATOM 1417 N N . ASP A 1 178 ? 1.072 2.472 -40.063 1.00 47.88 178 ASP A N 1
ATOM 1418 C CA . ASP A 1 178 ? 2.371 2.540 -40.760 1.00 47.88 178 ASP A CA 1
ATOM 1419 C C . ASP A 1 178 ? 3.242 1.272 -40.669 1.00 47.88 178 ASP A C 1
ATOM 1421 O O . ASP A 1 178 ? 4.333 1.236 -41.224 1.00 47.88 178 ASP A O 1
ATOM 1425 N N . GLY A 1 179 ? 2.773 0.191 -40.035 1.00 49.41 179 GLY A N 1
ATOM 1426 C CA . GLY A 1 179 ? 3.551 -1.054 -39.927 1.00 49.41 179 GLY A CA 1
ATOM 1427 C C . GLY A 1 179 ? 4.714 -1.002 -38.926 1.00 49.41 179 GLY A C 1
ATOM 1428 O O . GLY A 1 179 ? 5.329 -2.039 -38.688 1.00 49.41 179 GLY A O 1
ATOM 1429 N N . ASP A 1 180 ? 4.957 0.151 -38.300 1.00 52.19 180 ASP A N 1
ATOM 1430 C CA . ASP A 1 180 ? 5.844 0.292 -37.147 1.00 52.19 180 ASP A CA 1
ATOM 1431 C C . ASP A 1 180 ? 5.092 -0.028 -35.850 1.00 52.19 180 ASP A C 1
ATOM 1433 O O . ASP A 1 180 ? 3.949 0.394 -35.634 1.00 52.19 180 ASP A O 1
ATOM 1437 N N . MET A 1 181 ? 5.737 -0.805 -34.976 1.00 56.47 181 MET A N 1
ATOM 1438 C CA . MET A 1 181 ? 5.257 -0.994 -33.609 1.00 56.47 181 MET A CA 1
ATOM 1439 C C . MET A 1 181 ? 5.245 0.364 -32.901 1.00 56.47 181 MET A C 1
ATOM 1441 O O . MET A 1 181 ? 6.120 1.195 -33.134 1.00 56.47 181 MET A O 1
ATOM 1445 N N . ASN A 1 182 ? 4.235 0.604 -32.061 1.00 63.81 182 ASN A N 1
ATOM 1446 C CA . ASN A 1 182 ? 4.089 1.844 -31.301 1.00 63.81 182 ASN A CA 1
ATOM 1447 C C . ASN A 1 182 ? 5.134 1.852 -30.171 1.00 63.81 182 ASN A C 1
ATOM 1449 O O . ASN A 1 182 ? 4.836 1.597 -29.007 1.00 63.81 182 ASN A O 1
ATOM 1453 N N . GLU A 1 183 ? 6.402 2.017 -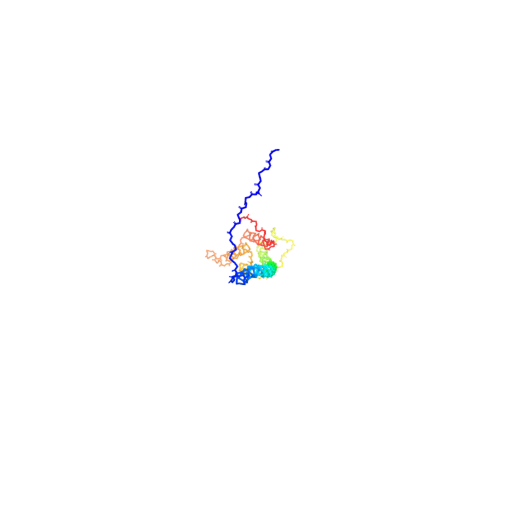30.534 1.00 69.44 183 GLU A N 1
ATOM 1454 C CA . GLU A 1 183 ? 7.489 1.966 -29.573 1.00 69.44 183 GLU A CA 1
ATOM 1455 C C . GLU A 1 183 ? 7.505 3.249 -28.735 1.00 69.44 183 GLU A C 1
ATOM 1457 O O . GLU A 1 183 ? 7.447 4.350 -29.287 1.00 69.44 183 GLU A O 1
ATOM 1462 N N . PRO A 1 184 ? 7.598 3.133 -27.400 1.00 77.62 184 PRO A N 1
ATOM 1463 C CA . PRO A 1 184 ? 7.611 4.296 -26.531 1.00 77.62 184 PRO A CA 1
ATOM 1464 C C . PRO A 1 184 ? 8.884 5.109 -26.740 1.00 77.62 184 PRO A C 1
ATOM 1466 O O . PRO A 1 184 ? 9.997 4.575 -26.695 1.00 77.62 184 PRO A O 1
ATOM 1469 N N . THR A 1 185 ? 8.716 6.415 -26.902 1.00 84.81 185 THR A N 1
ATOM 1470 C CA . THR A 1 185 ? 9.797 7.396 -26.986 1.00 84.81 185 THR A CA 1
ATOM 1471 C C . THR A 1 185 ? 10.606 7.451 -25.684 1.00 84.81 185 THR A C 1
ATOM 1473 O O . THR A 1 185 ? 10.120 7.107 -24.603 1.00 84.81 185 THR A O 1
ATOM 1476 N N . LEU A 1 186 ? 11.842 7.960 -25.747 1.00 82.44 186 LEU A N 1
ATOM 1477 C CA . LEU A 1 186 ? 12.675 8.168 -24.554 1.00 82.44 186 LEU A CA 1
ATOM 1478 C C . LEU A 1 186 ? 11.969 9.035 -23.493 1.00 82.44 186 LEU A C 1
ATOM 1480 O O . LEU A 1 186 ? 12.072 8.765 -22.299 1.00 82.44 186 LEU A O 1
ATOM 1484 N N . ALA A 1 187 ? 11.221 10.055 -23.924 1.00 85.06 187 ALA A N 1
ATOM 1485 C CA . ALA A 1 187 ? 10.464 10.925 -23.025 1.00 85.06 187 ALA A CA 1
ATOM 1486 C C . ALA A 1 187 ? 9.347 10.168 -22.284 1.00 85.06 187 ALA A C 1
ATOM 1488 O O . ALA A 1 187 ? 9.130 10.399 -21.095 1.00 85.06 187 ALA A O 1
ATOM 1489 N N . GLU A 1 188 ? 8.666 9.242 -22.960 1.00 85.31 188 GLU A N 1
ATOM 1490 C CA . GLU A 1 188 ? 7.636 8.392 -22.354 1.00 85.31 188 GLU A CA 1
ATOM 1491 C C . GLU A 1 188 ? 8.247 7.371 -21.389 1.00 85.31 188 GLU A C 1
ATOM 1493 O O . GLU A 1 188 ? 7.711 7.155 -20.303 1.00 85.31 188 GLU A O 1
ATOM 1498 N N . MET A 1 189 ? 9.405 6.796 -21.727 1.00 84.81 189 MET A N 1
ATOM 1499 C CA . MET A 1 189 ? 10.143 5.901 -20.827 1.00 84.81 189 MET A CA 1
ATOM 1500 C C . MET A 1 189 ? 10.580 6.621 -19.541 1.00 84.81 189 MET A C 1
ATOM 1502 O O . MET A 1 189 ? 10.347 6.106 -18.446 1.00 84.81 189 MET A O 1
ATOM 1506 N N . LEU A 1 190 ? 11.111 7.843 -19.656 1.00 84.81 190 LEU A N 1
ATOM 1507 C CA . LEU A 1 190 ? 11.458 8.712 -18.522 1.00 84.81 190 LEU A CA 1
ATOM 1508 C C . LEU A 1 190 ? 10.250 9.054 -17.642 1.00 84.81 190 LEU A C 1
ATOM 1510 O O . LEU A 1 190 ? 10.336 9.036 -16.413 1.00 84.81 190 LEU A O 1
ATOM 1514 N N . ALA A 1 191 ? 9.111 9.369 -18.261 1.00 87.56 191 ALA A N 1
ATOM 1515 C CA . ALA A 1 191 ? 7.886 9.660 -17.526 1.00 87.56 191 ALA A CA 1
ATOM 1516 C C . ALA A 1 191 ? 7.430 8.446 -16.701 1.00 87.56 191 ALA A C 1
ATOM 1518 O O . ALA A 1 191 ? 7.107 8.587 -15.521 1.00 87.56 191 ALA A O 1
ATOM 1519 N N . ARG A 1 192 ? 7.485 7.242 -17.282 1.00 86.38 192 ARG A N 1
ATOM 1520 C CA . ARG A 1 192 ? 7.115 5.997 -16.591 1.00 86.38 192 ARG A CA 1
ATOM 1521 C C . ARG A 1 192 ? 8.077 5.636 -15.468 1.00 86.38 192 ARG A C 1
ATOM 1523 O O . ARG A 1 192 ? 7.627 5.187 -14.417 1.00 86.38 192 ARG A O 1
ATOM 1530 N N . GLN A 1 193 ? 9.378 5.842 -15.673 1.00 88.38 193 GLN A N 1
ATOM 1531 C CA . GLN A 1 193 ? 10.381 5.684 -14.620 1.00 88.38 193 GLN A CA 1
ATOM 1532 C C . GLN A 1 193 ? 10.009 6.552 -13.415 1.00 88.38 193 GLN A C 1
ATOM 1534 O O . GLN A 1 193 ? 9.871 6.042 -12.305 1.00 88.38 193 GLN A O 1
ATOM 1539 N N . LYS A 1 194 ? 9.759 7.844 -13.650 1.00 89.31 194 LYS A N 1
ATOM 1540 C CA . LYS A 1 194 ? 9.373 8.788 -12.599 1.00 89.31 194 LYS A CA 1
ATOM 1541 C C . LYS A 1 194 ? 8.074 8.381 -11.897 1.00 89.31 194 LYS A C 1
ATOM 1543 O O . LYS A 1 194 ? 7.966 8.505 -10.678 1.00 89.31 194 LYS A O 1
ATOM 1548 N N . ASP A 1 195 ? 7.093 7.882 -12.643 1.00 89.00 195 ASP A N 1
ATOM 1549 C CA . ASP A 1 195 ? 5.832 7.409 -12.070 1.00 89.00 195 ASP A CA 1
ATOM 1550 C C . ASP A 1 195 ? 6.013 6.147 -11.207 1.00 89.00 195 ASP A C 1
ATOM 1552 O O . ASP A 1 195 ? 5.370 6.032 -10.159 1.00 89.00 195 ASP A O 1
ATOM 1556 N N . LEU A 1 196 ? 6.897 5.222 -11.601 1.00 90.19 196 LEU A N 1
ATOM 1557 C CA . LEU A 1 196 ? 7.249 4.036 -10.810 1.00 90.19 196 LEU A CA 1
ATOM 1558 C C . LEU A 1 196 ? 8.069 4.386 -9.567 1.00 90.19 196 LEU A C 1
ATOM 1560 O O . LEU A 1 196 ? 7.808 3.839 -8.498 1.00 90.19 196 LEU A O 1
ATOM 1564 N N . GLU A 1 197 ? 9.010 5.321 -9.664 1.00 89.88 197 GLU A N 1
ATOM 1565 C CA . GLU A 1 197 ? 9.739 5.844 -8.502 1.00 89.88 197 GLU A CA 1
ATOM 1566 C C . GLU A 1 197 ? 8.773 6.484 -7.501 1.00 89.88 197 GLU A C 1
ATOM 1568 O O . GLU A 1 197 ? 8.805 6.166 -6.311 1.00 89.88 197 GLU A O 1
ATOM 1573 N N . ALA A 1 198 ? 7.834 7.297 -7.989 1.00 89.31 198 ALA A N 1
ATOM 1574 C CA . ALA A 1 198 ? 6.803 7.894 -7.151 1.00 89.31 198 ALA A CA 1
ATOM 1575 C C . ALA A 1 198 ? 5.815 6.849 -6.594 1.00 89.31 198 ALA A C 1
ATOM 1577 O O . ALA A 1 198 ? 5.253 7.039 -5.518 1.00 89.31 198 ALA A O 1
ATOM 1578 N N . LEU A 1 199 ? 5.572 5.738 -7.298 1.00 90.75 199 LEU A N 1
ATOM 1579 C CA . LEU A 1 199 ? 4.806 4.608 -6.764 1.00 90.75 199 LEU A CA 1
ATOM 1580 C C . LEU A 1 199 ? 5.557 3.934 -5.608 1.00 90.75 199 LEU A C 1
ATOM 1582 O O . LEU A 1 199 ? 4.950 3.678 -4.570 1.00 90.75 199 LEU A O 1
ATOM 1586 N N . ILE A 1 200 ? 6.857 3.675 -5.770 1.00 90.19 200 ILE A N 1
ATOM 1587 C CA . ILE A 1 200 ? 7.718 3.082 -4.735 1.00 90.19 200 ILE A CA 1
ATOM 1588 C C . ILE A 1 200 ? 7.795 3.993 -3.506 1.00 90.19 200 I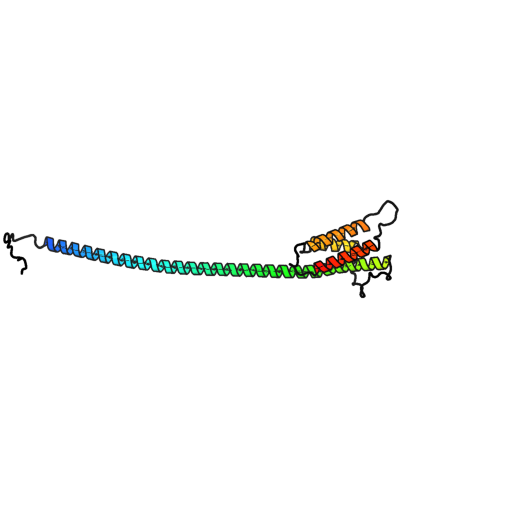LE A C 1
ATOM 1590 O O . ILE A 1 200 ? 7.733 3.501 -2.380 1.00 90.19 200 ILE A O 1
ATOM 1594 N N . GLU A 1 201 ? 7.885 5.308 -3.700 1.00 89.56 201 GLU A N 1
ATOM 1595 C CA . GLU A 1 201 ? 7.848 6.287 -2.609 1.00 89.56 201 GLU A CA 1
ATOM 1596 C C . GLU A 1 201 ? 6.556 6.150 -1.792 1.00 89.56 201 GLU A C 1
ATOM 1598 O O . GLU A 1 201 ? 6.618 5.886 -0.592 1.00 89.56 201 GLU A O 1
ATOM 1603 N N . VAL A 1 202 ? 5.395 6.180 -2.458 1.00 87.88 202 VAL A N 1
ATOM 1604 C CA . VAL A 1 202 ? 4.079 6.046 -1.805 1.00 87.88 202 VAL A CA 1
ATOM 1605 C C . VAL A 1 202 ? 3.896 4.671 -1.148 1.00 87.88 202 VAL A C 1
ATOM 1607 O O . VAL A 1 202 ? 3.227 4.558 -0.121 1.00 87.88 202 VAL A O 1
ATOM 1610 N N . ILE A 1 203 ? 4.483 3.606 -1.702 1.00 88.44 203 ILE A N 1
ATOM 1611 C CA . ILE A 1 203 ? 4.490 2.281 -1.060 1.00 88.44 203 ILE A CA 1
ATOM 1612 C C . ILE A 1 203 ? 5.284 2.323 0.251 1.00 88.44 203 ILE A C 1
ATOM 1614 O O . ILE A 1 203 ? 4.881 1.705 1.234 1.00 88.44 203 ILE A O 1
ATOM 1618 N N . ASN A 1 204 ? 6.398 3.050 0.295 1.00 85.94 204 ASN A N 1
ATOM 1619 C CA . ASN A 1 204 ? 7.257 3.112 1.475 1.00 85.94 204 ASN A CA 1
ATOM 1620 C C . ASN A 1 204 ? 6.749 4.075 2.562 1.00 85.94 204 ASN A C 1
ATOM 1622 O O . ASN A 1 204 ? 7.226 4.011 3.700 1.00 85.94 204 ASN A O 1
ATOM 1626 N N . GLU A 1 205 ? 5.756 4.915 2.265 1.00 81.69 205 GLU A N 1
ATOM 1627 C CA . GLU A 1 205 ? 5.138 5.802 3.249 1.00 81.69 205 GLU A CA 1
ATOM 1628 C C . GLU A 1 205 ? 4.464 5.024 4.409 1.00 81.69 205 GLU A C 1
ATOM 1630 O O . GLU A 1 205 ? 3.903 3.932 4.229 1.00 81.69 205 GLU A O 1
ATOM 1635 N N . PRO A 1 206 ? 4.537 5.531 5.656 1.00 68.06 206 PRO A N 1
ATOM 1636 C CA . PRO A 1 206 ? 3.863 4.915 6.790 1.00 68.06 206 PRO A CA 1
ATOM 1637 C C . PRO A 1 206 ? 2.336 5.118 6.728 1.00 68.06 206 PRO A C 1
ATOM 1639 O O . PRO A 1 206 ? 1.865 6.177 6.325 1.00 68.06 206 PRO A O 1
ATOM 1642 N N . PRO A 1 207 ? 1.529 4.132 7.171 1.00 61.31 207 PRO A N 1
ATOM 1643 C CA . PRO A 1 207 ? 0.073 4.250 7.151 1.00 61.31 207 PRO A CA 1
ATOM 1644 C C . PRO A 1 207 ? -0.391 5.441 8.006 1.00 61.31 207 PRO A C 1
ATOM 1646 O O . PRO A 1 207 ? -0.103 5.491 9.203 1.00 61.31 207 PRO A O 1
ATOM 1649 N N . GLY A 1 208 ? -1.115 6.383 7.390 1.00 58.34 208 GLY A N 1
ATOM 1650 C CA . GLY A 1 208 ? -1.653 7.579 8.049 1.00 58.34 208 GLY A CA 1
ATOM 1651 C C . GLY A 1 208 ? -0.962 8.900 7.693 1.00 58.34 208 GLY A C 1
ATOM 1652 O O . GLY A 1 208 ? -1.328 9.925 8.265 1.00 58.34 208 GLY A O 1
ATOM 1653 N N . THR A 1 209 ? -0.001 8.906 6.761 1.00 55.44 209 THR A N 1
ATOM 1654 C CA . THR A 1 209 ? 0.552 10.144 6.177 1.00 55.44 209 THR A CA 1
ATOM 1655 C C . THR A 1 209 ? -0.256 10.688 5.012 1.00 55.44 209 THR A C 1
ATOM 1657 O O . THR A 1 209 ? 0.230 11.614 4.368 1.00 55.44 209 THR A O 1
ATOM 1660 N N . ASP A 1 210 ? -1.468 10.167 4.775 1.00 50.94 210 ASP A N 1
ATOM 1661 C CA . ASP A 1 210 ? -2.481 10.728 3.880 1.00 50.94 210 ASP A CA 1
ATOM 1662 C C . ASP A 1 210 ? -2.709 12.201 4.258 1.00 50.94 210 ASP A C 1
ATOM 1664 O O . ASP A 1 210 ? -3.591 12.578 5.036 1.00 50.94 210 ASP A O 1
ATOM 1668 N N . SER A 1 211 ? -1.834 13.049 3.733 1.00 42.34 211 SER A N 1
ATOM 1669 C CA . SER A 1 211 ? -1.967 14.479 3.739 1.00 42.34 211 SER A CA 1
ATOM 1670 C C . SER A 1 211 ? -3.215 14.741 2.923 1.00 42.34 211 SER A C 1
ATOM 1672 O O . SER A 1 211 ? -3.365 14.279 1.795 1.00 42.34 211 SER A O 1
ATOM 1674 N N . GLN A 1 212 ? -4.155 15.419 3.570 1.00 35.31 212 GLN A N 1
ATOM 1675 C CA . GLN A 1 212 ? -5.278 16.057 2.916 1.00 35.31 212 GLN A CA 1
ATOM 1676 C C . GLN A 1 212 ? -4.757 16.763 1.657 1.00 35.31 212 GLN A C 1
ATOM 1678 O O . GLN A 1 212 ? -4.012 17.737 1.762 1.00 35.31 212 GLN A O 1
ATOM 1683 N N . GLY A 1 213 ? -5.111 16.232 0.492 1.00 35.56 213 GLY A N 1
ATOM 1684 C CA . GLY A 1 213 ? -4.735 16.739 -0.820 1.00 35.56 213 GLY A CA 1
ATOM 1685 C C . GLY A 1 213 ? -5.772 16.316 -1.833 1.00 35.56 213 GLY A C 1
ATOM 1686 O O . GLY A 1 213 ? -5.879 15.093 -2.064 1.00 35.56 213 GLY A O 1
#

Radius of gyration: 50.31 Å; chains: 1; bounding box: 99×51×140 Å

Foldseek 3Di:
DDDDDDDDDDDDDDDDDDDVPPVVVVVVVVVVVVVVVVVVVVVVVVVVVVVVVVVVVVVVVVVVVVVVVVVVVVVVVVVVVVVVVVVVQVLLVVLLVLLLVLLLLLLLVLVVVCCVPPNPPDPSDDPDRRDHDDPDLVSNLVSLCVQLVDNPDNVLNVLSVVLSVVSCCQQVDPPVPPRDRSDDDPVRSVVSSVSSVVSNVVSPDRPPPPDPD

pLDDT: mean 75.12, std 17.55, range [32.47, 94.06]